Protein AF-A0A6P7GY14-F1 (afdb_monomer_lite)

Structure (mmCIF, N/CA/C/O backbone):
data_AF-A0A6P7GY14-F1
#
_entry.id   AF-A0A6P7GY14-F1
#
loop_
_atom_site.group_PDB
_atom_site.id
_atom_site.type_symbol
_atom_site.label_atom_id
_atom_site.label_alt_id
_atom_site.label_comp_id
_atom_site.label_asym_id
_atom_site.label_entity_id
_atom_site.label_seq_id
_atom_site.pdbx_PDB_ins_code
_atom_site.Cartn_x
_atom_site.Cartn_y
_atom_site.Cartn_z
_atom_site.occupancy
_atom_site.B_iso_or_equiv
_atom_site.auth_seq_id
_atom_site.auth_comp_id
_atom_site.auth_asym_id
_atom_site.auth_atom_id
_atom_site.pdbx_PDB_model_num
ATOM 1 N N . MET A 1 1 ? 28.280 -18.783 -6.673 1.00 33.94 1 MET A N 1
ATOM 2 C CA . MET A 1 1 ? 27.526 -19.397 -7.783 1.00 33.94 1 MET A CA 1
ATOM 3 C C . MET A 1 1 ? 27.003 -18.282 -8.678 1.00 33.94 1 MET A C 1
ATOM 5 O O . MET A 1 1 ? 26.230 -17.478 -8.191 1.00 33.94 1 MET A O 1
ATOM 9 N N . GLU A 1 2 ? 27.367 -18.114 -9.940 1.00 29.73 2 GLU A N 1
ATOM 10 C CA . GLU A 1 2 ? 28.622 -18.275 -10.683 1.00 29.73 2 GLU A CA 1
ATOM 11 C C . GLU A 1 2 ? 28.408 -17.435 -11.960 1.00 29.73 2 GLU A C 1
ATOM 13 O O . GLU A 1 2 ? 27.311 -17.420 -12.516 1.00 29.73 2 GLU A O 1
ATOM 18 N N . ILE A 1 3 ? 29.418 -16.667 -12.369 1.00 31.59 3 ILE A N 1
ATOM 19 C CA . ILE A 1 3 ? 29.354 -15.705 -13.479 1.00 31.59 3 ILE A CA 1
ATOM 20 C C . ILE A 1 3 ? 29.825 -16.420 -14.749 1.00 31.59 3 ILE A C 1
ATOM 22 O O . ILE A 1 3 ? 30.979 -16.844 -14.814 1.00 31.59 3 ILE A O 1
ATOM 26 N N . HIS A 1 4 ? 28.973 -16.529 -15.771 1.00 32.16 4 HIS A N 1
ATOM 27 C CA . HIS A 1 4 ? 29.349 -17.129 -17.055 1.00 32.16 4 HIS A CA 1
ATOM 28 C C . HIS A 1 4 ? 29.765 -16.078 -18.092 1.00 32.16 4 HIS A C 1
ATOM 30 O O . HIS A 1 4 ? 28.944 -15.437 -18.742 1.00 32.16 4 HIS A O 1
ATOM 36 N N . TYR A 1 5 ? 31.081 -15.973 -18.277 1.00 30.81 5 TYR A N 1
ATOM 37 C CA . TYR A 1 5 ? 31.737 -15.420 -19.460 1.00 30.81 5 TYR A CA 1
ATOM 38 C C . TYR A 1 5 ? 31.823 -16.493 -20.557 1.00 30.81 5 TYR A C 1
ATOM 40 O O . TYR A 1 5 ? 32.225 -17.621 -20.270 1.00 30.81 5 TYR A O 1
ATOM 48 N N . TRP A 1 6 ? 31.576 -16.138 -21.821 1.00 28.09 6 TRP A N 1
ATOM 49 C CA . TRP A 1 6 ? 31.986 -16.960 -22.967 1.00 28.09 6 TRP A CA 1
ATOM 50 C C . TRP A 1 6 ? 33.196 -16.336 -23.674 1.00 28.09 6 TRP A C 1
ATOM 52 O O . TRP A 1 6 ? 33.088 -15.355 -24.405 1.00 28.09 6 TRP A O 1
ATOM 62 N N . LYS A 1 7 ? 34.371 -16.935 -23.435 1.00 32.47 7 LYS A N 1
ATOM 63 C CA . LYS A 1 7 ? 35.615 -16.746 -24.197 1.00 32.47 7 LYS A CA 1
ATOM 64 C C . LYS A 1 7 ? 35.591 -17.675 -25.413 1.00 32.47 7 LYS A C 1
ATOM 66 O O . LYS A 1 7 ? 35.542 -18.890 -25.240 1.00 32.47 7 LYS A O 1
ATOM 71 N N . PHE A 1 8 ? 35.710 -17.139 -26.626 1.00 31.39 8 PHE A N 1
ATOM 72 C CA . PHE A 1 8 ? 35.951 -17.961 -27.815 1.00 31.39 8 PHE A CA 1
ATOM 73 C C . PHE A 1 8 ? 37.455 -18.256 -27.942 1.00 31.39 8 PHE A C 1
ATOM 75 O O . PHE A 1 8 ? 38.268 -17.371 -28.212 1.00 31.39 8 PHE A O 1
ATOM 82 N N . GLY A 1 9 ? 37.829 -19.506 -27.665 1.00 32.50 9 GLY A N 1
ATOM 83 C CA . GLY A 1 9 ? 39.192 -20.020 -27.761 1.00 32.50 9 GLY A CA 1
ATOM 84 C C . GLY A 1 9 ? 39.554 -20.459 -29.181 1.00 32.50 9 GLY A C 1
ATOM 85 O O . GLY A 1 9 ? 38.790 -21.145 -29.855 1.00 32.50 9 GLY A O 1
ATOM 86 N N . ARG A 1 10 ? 40.764 -20.085 -29.609 1.00 35.97 10 ARG A N 1
ATOM 87 C CA . ARG A 1 10 ? 41.469 -20.625 -30.780 1.00 35.97 10 ARG A CA 1
ATOM 88 C C . ARG A 1 10 ? 41.679 -22.135 -30.622 1.00 35.97 10 ARG A C 1
ATOM 90 O O . ARG A 1 10 ? 42.180 -22.555 -29.586 1.00 35.97 10 ARG A O 1
ATOM 97 N N . ASN A 1 11 ? 41.423 -22.920 -31.668 1.00 33.84 11 ASN A N 1
ATOM 98 C CA . ASN A 1 11 ? 42.062 -24.226 -31.839 1.00 33.84 11 ASN A CA 1
ATOM 99 C C . ASN A 1 11 ? 42.375 -24.507 -33.313 1.00 33.84 11 ASN A C 1
ATOM 101 O O . ASN A 1 11 ? 41.494 -24.674 -34.153 1.00 33.84 11 ASN A O 1
ATOM 105 N N . LEU A 1 12 ? 43.678 -24.533 -33.580 1.00 37.22 12 LEU A N 1
ATOM 106 C CA . LEU A 1 12 ? 44.336 -24.970 -34.801 1.00 37.22 12 LEU A CA 1
ATOM 107 C C . LEU A 1 12 ? 44.177 -26.492 -34.945 1.00 37.22 12 LEU A C 1
ATOM 109 O O . LEU A 1 12 ? 44.416 -27.227 -33.990 1.00 37.22 12 LEU A O 1
ATOM 113 N N . LYS A 1 13 ? 43.850 -26.975 -36.146 1.00 33.69 13 LYS A N 1
ATOM 114 C CA . LYS A 1 13 ? 44.061 -28.375 -36.538 1.00 33.69 13 LYS A CA 1
ATOM 115 C C . LYS A 1 13 ? 44.864 -28.413 -37.834 1.00 33.69 13 LYS A C 1
ATOM 117 O O . LYS A 1 13 ? 44.313 -28.241 -38.915 1.00 33.69 13 LYS A O 1
ATOM 122 N N . TYR A 1 14 ? 46.163 -28.657 -37.700 1.00 33.16 14 TYR A N 1
ATOM 123 C CA . TYR A 1 14 ? 46.984 -29.240 -38.756 1.00 33.16 14 TYR A CA 1
ATOM 124 C C . TYR A 1 14 ? 46.890 -30.766 -38.623 1.00 33.16 14 TYR A C 1
ATOM 126 O O . TYR A 1 14 ? 46.989 -31.285 -37.511 1.00 33.16 14 TYR A O 1
ATOM 134 N N . LYS A 1 15 ? 46.688 -31.484 -39.732 1.00 36.06 15 LYS A N 1
ATOM 135 C CA . LYS A 1 15 ? 46.931 -32.930 -39.809 1.00 36.06 15 LYS A CA 1
ATOM 136 C C . LYS A 1 15 ? 47.599 -33.264 -41.145 1.00 36.06 15 LYS A C 1
ATOM 138 O O . LYS A 1 15 ? 47.338 -32.615 -42.152 1.00 36.06 15 LYS A O 1
ATOM 143 N N . GLU A 1 16 ? 48.520 -34.210 -41.046 1.00 33.31 16 GLU A N 1
ATOM 144 C CA . GLU A 1 16 ? 49.751 -34.400 -41.809 1.00 33.31 16 GLU A CA 1
ATOM 145 C C . GLU A 1 16 ? 49.620 -34.985 -43.222 1.00 33.31 16 GLU A C 1
ATOM 147 O O . GLU A 1 16 ? 48.605 -35.550 -43.622 1.00 33.31 16 GLU A O 1
ATOM 152 N N . ILE A 1 17 ? 50.742 -34.843 -43.931 1.00 36.44 17 ILE A N 1
ATOM 153 C CA . ILE A 1 17 ? 51.113 -35.356 -45.249 1.00 36.44 17 ILE A CA 1
ATOM 154 C C . ILE A 1 17 ? 51.689 -36.778 -45.123 1.00 36.44 17 ILE A C 1
ATOM 156 O O . ILE A 1 17 ? 52.525 -37.019 -44.257 1.00 36.44 17 ILE A O 1
ATOM 160 N N . SER A 1 18 ? 51.313 -37.680 -46.036 1.00 31.16 18 SER A N 1
ATOM 161 C CA . SER A 1 18 ? 52.135 -38.745 -46.672 1.00 31.16 18 SER A CA 1
ATOM 162 C C . SER A 1 18 ? 51.195 -39.686 -47.443 1.00 31.16 18 SER A C 1
ATOM 164 O O . SER A 1 18 ? 50.060 -39.870 -47.020 1.00 31.16 18 SER A O 1
ATOM 166 N N . SER A 1 19 ? 51.520 -40.352 -48.547 1.00 37.38 19 SER A N 1
ATOM 167 C CA . SER A 1 19 ? 52.422 -40.218 -49.704 1.00 37.38 19 SER A CA 1
ATOM 168 C C . SER A 1 19 ? 51.971 -41.327 -50.689 1.00 37.38 19 SER A C 1
ATOM 170 O O . SER A 1 19 ? 51.203 -42.197 -50.287 1.00 37.38 19 SER A O 1
ATOM 172 N N . ASP A 1 20 ? 52.472 -41.302 -51.934 1.00 32.84 20 ASP A N 1
ATOM 173 C CA . ASP A 1 20 ? 52.405 -42.360 -52.979 1.00 32.84 20 ASP A CA 1
ATOM 174 C C . ASP A 1 20 ? 51.208 -42.237 -53.961 1.00 32.84 20 ASP A C 1
ATOM 176 O O . ASP A 1 20 ? 50.060 -42.213 -53.544 1.00 32.84 20 ASP A O 1
ATOM 180 N N . THR A 1 21 ? 51.326 -42.152 -55.300 1.00 35.47 21 THR A N 1
ATOM 181 C CA . THR A 1 21 ? 52.388 -42.521 -56.262 1.00 35.47 21 THR A CA 1
ATOM 182 C C . THR A 1 21 ? 52.201 -41.854 -57.659 1.00 35.47 21 THR A C 1
ATOM 184 O O . THR A 1 21 ? 51.094 -41.813 -58.182 1.00 35.47 21 THR A O 1
ATOM 187 N N . VAL A 1 22 ? 53.334 -41.432 -58.265 1.00 36.81 22 VAL A N 1
ATOM 188 C CA . VAL A 1 22 ? 53.769 -41.475 -59.702 1.00 36.81 22 VAL A CA 1
ATOM 189 C C . VAL A 1 22 ? 53.094 -40.550 -60.769 1.00 36.81 22 VAL A C 1
ATOM 191 O O . VAL A 1 22 ? 51.887 -40.331 -60.746 1.00 36.81 22 VAL A O 1
ATOM 194 N N . PRO A 1 23 ? 53.867 -39.941 -61.713 1.00 45.88 23 PRO A N 1
ATOM 195 C CA . PRO A 1 23 ? 53.563 -38.636 -62.305 1.00 45.88 23 PRO A CA 1
ATOM 196 C C . PRO A 1 23 ? 52.893 -38.706 -63.685 1.00 45.88 23 PRO A C 1
ATOM 198 O O . PRO A 1 23 ? 53.299 -39.470 -64.560 1.00 45.88 23 PRO A O 1
ATOM 201 N N . TYR A 1 24 ? 51.944 -37.800 -63.935 1.00 35.47 24 TYR A N 1
ATOM 202 C CA . TYR A 1 24 ? 51.443 -37.527 -65.281 1.00 35.47 24 TYR A CA 1
ATOM 203 C C . TYR A 1 24 ? 51.340 -36.020 -65.536 1.00 35.47 24 TYR A C 1
ATOM 205 O O . TYR A 1 24 ? 50.530 -35.297 -64.958 1.00 35.47 24 TYR A O 1
ATOM 213 N N . ASN A 1 25 ? 52.207 -35.562 -66.436 1.00 44.75 25 ASN A N 1
ATOM 214 C CA . ASN A 1 25 ? 52.245 -34.224 -67.007 1.00 44.75 25 ASN A CA 1
ATOM 215 C C . ASN A 1 25 ? 50.921 -33.882 -67.710 1.00 44.75 25 ASN A C 1
ATOM 217 O O . ASN A 1 25 ? 50.679 -34.347 -68.821 1.00 44.75 25 ASN A O 1
ATOM 221 N N . LYS A 1 26 ? 50.131 -32.965 -67.139 1.00 40.00 26 LYS A N 1
ATOM 222 C CA . LYS A 1 26 ? 49.235 -32.084 -67.905 1.00 40.00 26 LYS A CA 1
ATOM 223 C C . LYS A 1 26 ? 49.203 -30.688 -67.281 1.00 40.00 26 LYS A C 1
ATOM 225 O O . LYS A 1 26 ? 48.691 -30.472 -66.191 1.00 40.00 26 LYS A O 1
ATOM 230 N N . ARG A 1 27 ? 49.782 -29.749 -68.035 1.00 36.69 27 ARG A N 1
ATOM 231 C CA . ARG A 1 27 ? 49.678 -28.285 -67.939 1.00 36.69 27 ARG A CA 1
ATOM 232 C C . ARG A 1 27 ? 48.427 -27.790 -67.194 1.00 36.69 27 ARG A C 1
ATOM 234 O O . ARG A 1 27 ? 47.329 -27.853 -67.741 1.00 36.69 27 ARG A O 1
ATOM 241 N N . LEU A 1 28 ? 48.625 -27.128 -66.055 1.00 38.59 28 LEU A N 1
ATOM 242 C CA . LEU A 1 28 ? 47.713 -26.086 -65.581 1.00 38.59 28 LEU A CA 1
ATOM 243 C C . LEU A 1 28 ? 48.261 -24.730 -66.035 1.00 38.59 28 LEU A C 1
ATOM 245 O O . LEU A 1 28 ? 49.316 -24.277 -65.592 1.00 38.59 28 LEU A O 1
ATOM 249 N N . LYS A 1 29 ? 47.548 -24.101 -66.973 1.00 38.69 29 LYS A N 1
ATOM 250 C CA . LYS A 1 29 ? 47.794 -22.733 -67.438 1.00 38.69 29 LYS A CA 1
ATOM 251 C C . LYS A 1 29 ? 47.628 -21.764 -66.257 1.00 38.69 29 LYS A C 1
ATOM 253 O O . LYS A 1 29 ? 46.513 -21.396 -65.910 1.00 38.69 29 LYS A O 1
ATOM 258 N N . ARG A 1 30 ? 48.736 -21.326 -65.653 1.00 44.16 30 ARG A N 1
ATOM 259 C CA . ARG A 1 30 ? 48.782 -20.150 -64.766 1.00 44.16 30 ARG A CA 1
ATOM 260 C C . ARG A 1 30 ? 48.963 -18.918 -65.652 1.00 44.16 30 ARG A C 1
ATOM 262 O O . ARG A 1 30 ? 50.078 -18.592 -66.037 1.00 44.16 30 ARG A O 1
ATOM 269 N N . GLY A 1 31 ? 47.849 -18.301 -66.042 1.00 45.34 31 GLY A N 1
ATOM 270 C CA . GLY A 1 31 ? 47.810 -17.248 -67.061 1.00 45.34 31 GLY A CA 1
ATOM 271 C C . GLY A 1 31 ? 47.968 -15.805 -66.577 1.00 45.34 31 GLY A C 1
ATOM 272 O O . GLY A 1 31 ? 48.024 -14.934 -67.429 1.00 45.34 31 GLY A O 1
ATOM 273 N N . LEU A 1 32 ? 48.048 -15.511 -65.273 1.00 51.62 32 LEU A N 1
ATOM 274 C CA . LEU A 1 32 ? 48.035 -14.105 -64.820 1.00 51.62 32 LEU A CA 1
ATOM 275 C C . LEU A 1 32 ? 48.981 -13.753 -63.661 1.00 51.62 32 LEU A C 1
ATOM 277 O O . LEU A 1 32 ? 48.899 -12.655 -63.129 1.00 51.62 32 LEU A O 1
ATOM 281 N N . VAL A 1 33 ? 49.879 -14.657 -63.251 1.00 49.28 33 VAL A N 1
ATOM 282 C CA . VAL A 1 33 ? 50.695 -14.443 -62.030 1.00 49.28 33 VAL A CA 1
ATOM 283 C C . VAL A 1 33 ? 52.202 -14.343 -62.305 1.00 49.28 33 VAL A C 1
ATOM 285 O O . VAL A 1 33 ? 52.944 -13.869 -61.455 1.00 49.28 33 VAL A O 1
ATOM 288 N N . ASN A 1 34 ? 52.670 -14.671 -63.515 1.00 40.47 34 ASN A N 1
ATOM 289 C CA . ASN A 1 34 ? 54.096 -14.555 -63.863 1.00 40.47 34 ASN A CA 1
ATOM 290 C C . ASN A 1 34 ? 54.463 -13.292 -64.665 1.00 40.47 34 ASN A C 1
ATOM 292 O O . ASN A 1 34 ? 55.643 -13.077 -64.903 1.00 40.47 34 ASN A O 1
ATOM 296 N N . GLY A 1 35 ? 53.502 -12.439 -65.048 1.00 46.31 35 GLY A N 1
ATOM 297 C CA . GLY A 1 35 ? 53.787 -11.201 -65.795 1.00 46.31 35 GLY A CA 1
ATOM 298 C C . GLY A 1 35 ? 54.341 -10.058 -64.935 1.00 46.31 35 GLY A C 1
ATOM 299 O O . GLY A 1 35 ? 55.107 -9.234 -65.420 1.00 46.31 35 GLY A O 1
ATOM 300 N N . ILE A 1 36 ? 54.018 -10.034 -63.640 1.00 48.06 36 ILE A N 1
ATOM 301 C CA . ILE A 1 36 ? 54.425 -8.942 -62.739 1.00 48.06 36 ILE A CA 1
ATOM 302 C C . ILE A 1 36 ? 55.899 -9.088 -62.316 1.00 48.06 36 ILE A C 1
ATOM 304 O O . ILE A 1 36 ? 56.596 -8.095 -62.131 1.00 48.06 36 ILE A O 1
ATOM 308 N N . GLY A 1 37 ? 56.420 -10.319 -62.250 1.00 37.22 37 GLY A N 1
ATOM 309 C CA . GLY A 1 37 ? 57.824 -10.578 -61.902 1.00 37.22 37 GLY A CA 1
ATOM 310 C C . GLY A 1 37 ? 58.825 -10.283 -63.028 1.00 37.22 37 GLY A C 1
ATOM 311 O O . GLY A 1 37 ? 60.002 -10.058 -62.757 1.00 37.22 37 GLY A O 1
ATOM 312 N N . THR A 1 38 ? 58.382 -10.269 -64.290 1.00 45.09 38 THR A N 1
ATOM 313 C CA . THR A 1 38 ? 59.260 -10.053 -65.456 1.00 45.09 38 THR A CA 1
ATOM 314 C C . THR A 1 38 ? 59.439 -8.571 -65.783 1.00 45.09 38 THR A C 1
ATOM 316 O O . THR A 1 38 ? 60.535 -8.171 -66.170 1.00 45.09 38 THR A O 1
ATOM 319 N N . ILE A 1 39 ? 58.413 -7.744 -65.543 1.00 51.56 39 ILE A N 1
ATOM 320 C CA . ILE A 1 39 ? 58.480 -6.282 -65.730 1.00 51.56 39 ILE A CA 1
ATOM 321 C C . ILE A 1 39 ? 59.591 -5.684 -64.859 1.00 51.56 39 ILE A C 1
ATOM 323 O O . ILE A 1 39 ? 60.383 -4.875 -65.332 1.00 51.56 39 ILE A O 1
ATOM 327 N N . TRP A 1 40 ? 59.723 -6.158 -63.618 1.00 44.09 40 TRP A N 1
ATOM 328 C CA . TRP A 1 40 ? 60.747 -5.662 -62.699 1.00 44.09 40 TRP A CA 1
ATOM 329 C C . TRP A 1 40 ? 62.181 -6.025 -63.127 1.00 44.09 40 TRP A C 1
ATOM 331 O O . TRP A 1 40 ? 63.112 -5.269 -62.869 1.00 44.09 40 TRP A O 1
ATOM 341 N N . LYS A 1 41 ? 62.375 -7.157 -63.821 1.00 42.09 41 LYS A N 1
ATOM 342 C CA . LYS A 1 41 ? 63.704 -7.661 -64.219 1.00 42.09 41 LYS A CA 1
ATOM 343 C C . LYS A 1 41 ? 64.208 -7.081 -65.548 1.00 42.09 41 LYS A C 1
ATOM 345 O O . LYS A 1 41 ? 65.408 -7.104 -65.800 1.00 42.09 41 LYS A O 1
ATOM 350 N N . SER A 1 42 ? 63.309 -6.539 -66.373 1.00 47.25 42 SER A N 1
ATOM 351 C CA . SER A 1 42 ? 63.654 -5.868 -67.636 1.00 47.25 42 SER A CA 1
ATOM 352 C C . SER A 1 42 ? 64.154 -4.432 -67.438 1.00 47.25 42 SER A C 1
ATOM 354 O O . SER A 1 42 ? 64.804 -3.885 -68.323 1.00 47.25 42 SER A O 1
ATOM 356 N N . ILE A 1 43 ? 63.886 -3.826 -66.276 1.00 44.94 43 ILE A N 1
ATOM 357 C CA . ILE A 1 43 ? 64.309 -2.456 -65.942 1.00 44.94 43 ILE A CA 1
ATOM 358 C C . ILE A 1 43 ? 65.816 -2.389 -65.595 1.00 44.94 43 ILE A C 1
ATOM 360 O O . ILE A 1 43 ? 66.401 -1.312 -65.612 1.00 44.94 43 ILE A O 1
ATOM 364 N N . THR A 1 44 ? 66.492 -3.524 -65.359 1.00 45.81 44 THR A N 1
ATOM 365 C CA . THR A 1 44 ? 67.902 -3.570 -64.913 1.00 45.81 44 THR A CA 1
ATOM 366 C C . THR A 1 44 ? 68.935 -4.022 -65.963 1.00 45.81 44 THR A C 1
ATOM 368 O O . THR A 1 44 ? 70.020 -4.450 -65.585 1.00 45.81 44 THR A O 1
ATOM 371 N N . GLY A 1 45 ? 68.663 -3.859 -67.264 1.00 36.53 45 GLY A N 1
ATOM 372 C CA . GLY A 1 45 ? 69.732 -3.604 -68.251 1.00 36.53 45 GLY A CA 1
ATOM 373 C C . GLY A 1 45 ? 70.052 -4.705 -69.272 1.00 36.53 45 GLY A C 1
ATOM 374 O O . GLY A 1 45 ? 70.708 -5.690 -68.946 1.00 36.53 45 GLY A O 1
ATOM 375 N N . ASN A 1 46 ? 69.591 -4.518 -70.518 1.00 42.00 46 ASN A N 1
ATOM 376 C CA . ASN A 1 46 ? 70.364 -4.169 -71.734 1.00 42.00 46 ASN A CA 1
ATOM 377 C C . ASN A 1 46 ? 69.396 -4.285 -72.940 1.00 42.00 46 ASN A C 1
ATOM 379 O O . ASN A 1 46 ? 68.998 -5.396 -73.278 1.00 42.00 46 ASN A O 1
ATOM 383 N N . LEU A 1 47 ? 68.964 -3.167 -73.540 1.00 42.66 47 LEU A N 1
ATOM 384 C CA . LEU A 1 47 ? 68.010 -3.129 -74.671 1.00 42.66 47 LEU A CA 1
ATOM 385 C C . LEU A 1 47 ? 68.779 -2.888 -75.984 1.00 42.66 47 LEU A C 1
ATOM 387 O O . LEU A 1 47 ? 69.593 -1.967 -76.038 1.00 42.66 47 LEU A O 1
ATOM 391 N N . ASP A 1 48 ? 68.521 -3.692 -77.020 1.00 41.78 48 ASP A N 1
ATOM 392 C CA . ASP A 1 48 ? 69.144 -3.597 -78.355 1.00 41.78 48 ASP A CA 1
ATOM 393 C C . ASP A 1 48 ? 68.072 -3.310 -79.434 1.00 41.78 48 ASP A C 1
ATOM 395 O O . ASP A 1 48 ? 66.870 -3.451 -79.204 1.00 41.78 48 ASP A O 1
ATOM 399 N N . ALA A 1 49 ? 68.491 -2.860 -80.618 1.00 46.69 49 ALA A N 1
ATOM 400 C CA . ALA A 1 49 ? 67.698 -2.126 -81.614 1.00 46.69 49 ALA A CA 1
ATOM 401 C C . ALA A 1 49 ? 66.406 -2.798 -82.151 1.00 46.69 49 ALA A C 1
ATOM 403 O O . ALA A 1 49 ? 65.602 -2.126 -82.799 1.00 46.69 49 ALA A O 1
ATOM 404 N N . SER A 1 50 ? 66.144 -4.078 -81.863 1.00 44.81 50 SER A N 1
ATOM 405 C CA . SER A 1 50 ? 64.873 -4.752 -82.189 1.00 44.81 50 SER A CA 1
ATOM 406 C C . SER A 1 50 ? 63.687 -4.311 -81.320 1.00 44.81 50 SER A C 1
ATOM 408 O O . SER A 1 50 ? 62.533 -4.536 -81.686 1.00 44.81 50 SER A O 1
ATOM 410 N N . ASP A 1 51 ? 63.946 -3.657 -80.188 1.00 41.12 51 ASP A N 1
ATOM 411 C CA . ASP A 1 51 ? 62.901 -3.210 -79.268 1.00 41.12 51 ASP A CA 1
ATOM 412 C C . ASP A 1 51 ? 62.148 -1.969 -79.776 1.00 41.12 51 ASP A C 1
ATOM 414 O O . ASP A 1 51 ? 60.967 -1.792 -79.481 1.00 41.12 51 ASP A O 1
ATOM 418 N N . GLY A 1 52 ? 62.776 -1.134 -80.613 1.00 40.31 52 GLY A N 1
ATOM 419 C CA . GLY A 1 52 ? 62.172 0.104 -81.124 1.00 40.31 52 GLY A CA 1
ATOM 420 C C . GLY A 1 52 ? 60.936 -0.119 -82.004 1.00 40.31 52 GLY A C 1
ATOM 421 O O . GLY A 1 52 ? 59.962 0.629 -81.916 1.00 40.31 52 GLY A O 1
ATOM 422 N N . GLU A 1 53 ? 60.921 -1.178 -82.816 1.00 40.12 53 GLU A N 1
ATOM 423 C CA . GLU A 1 53 ? 59.796 -1.489 -83.710 1.00 40.12 53 GLU A CA 1
ATOM 424 C C . GLU A 1 53 ? 58.635 -2.178 -82.964 1.00 40.12 53 GLU A C 1
ATOM 426 O O . GLU A 1 53 ? 57.457 -1.947 -83.262 1.00 40.12 53 GLU A O 1
ATOM 431 N N . TYR A 1 54 ? 58.961 -2.961 -81.930 1.00 44.19 54 TYR A N 1
ATOM 432 C CA . TYR A 1 54 ? 58.000 -3.528 -80.983 1.00 44.19 54 TYR A CA 1
ATOM 433 C C . TYR A 1 54 ? 57.370 -2.437 -80.108 1.00 44.19 54 TYR A C 1
ATOM 435 O O . TYR A 1 54 ? 56.150 -2.415 -79.945 1.00 44.19 54 TYR A O 1
ATOM 443 N N . PHE A 1 55 ? 58.162 -1.473 -79.628 1.00 41.84 55 PHE A N 1
ATOM 444 C CA . PHE A 1 55 ? 57.664 -0.320 -78.885 1.00 41.84 55 PHE A CA 1
ATOM 445 C C . PHE A 1 55 ? 56.809 0.597 -79.745 1.00 41.84 55 PHE A C 1
ATOM 447 O O . PHE A 1 55 ? 55.800 1.061 -79.249 1.00 41.84 55 PHE A O 1
ATOM 454 N N . ASN A 1 56 ? 57.104 0.802 -81.030 1.00 41.47 56 ASN A N 1
ATOM 455 C CA . ASN A 1 56 ? 56.255 1.643 -81.880 1.00 41.47 56 ASN A CA 1
ATOM 456 C C . ASN A 1 56 ? 54.878 0.995 -82.155 1.00 41.47 56 ASN A C 1
ATOM 458 O O . ASN A 1 56 ? 53.843 1.661 -82.158 1.00 41.47 56 ASN A O 1
ATOM 462 N N . LYS A 1 57 ? 54.832 -0.337 -82.307 1.00 48.66 57 LYS A N 1
ATOM 463 C CA . LYS A 1 57 ? 53.568 -1.096 -82.392 1.00 48.66 57 LYS A CA 1
ATOM 464 C C . LYS A 1 57 ? 52.830 -1.159 -81.051 1.00 48.66 57 LYS A C 1
ATOM 466 O O . LYS A 1 57 ? 51.607 -1.048 -81.040 1.00 48.66 57 LYS A O 1
ATOM 471 N N . CYS A 1 58 ? 53.549 -1.286 -79.936 1.00 45.53 58 CYS A N 1
ATOM 472 C CA . CYS A 1 58 ? 52.973 -1.190 -78.596 1.00 45.53 58 CYS A CA 1
ATOM 473 C C . CYS A 1 58 ? 52.476 0.224 -78.292 1.00 45.53 58 CYS A C 1
ATOM 475 O O . CYS A 1 58 ? 51.382 0.332 -77.784 1.00 45.53 58 CYS A O 1
ATOM 477 N N . ILE A 1 59 ? 53.183 1.293 -78.659 1.00 44.47 59 ILE A N 1
ATOM 478 C CA . ILE A 1 59 ? 52.785 2.697 -78.462 1.00 44.47 59 ILE A CA 1
ATOM 479 C C . ILE A 1 59 ? 51.532 3.019 -79.275 1.00 44.47 59 ILE A C 1
ATOM 481 O O . ILE A 1 59 ? 50.603 3.612 -78.746 1.00 44.47 59 ILE A O 1
ATOM 485 N N . ASN A 1 60 ? 51.435 2.561 -80.525 1.00 49.62 60 ASN A N 1
ATOM 486 C CA . ASN A 1 60 ? 50.224 2.762 -81.328 1.00 49.62 60 ASN A CA 1
ATOM 487 C C . ASN A 1 60 ? 49.012 1.968 -80.809 1.00 49.62 60 ASN A C 1
ATOM 489 O O . ASN A 1 60 ? 47.881 2.416 -80.969 1.00 49.62 60 ASN A O 1
ATOM 493 N N . LYS A 1 61 ? 49.242 0.821 -80.160 1.00 52.56 61 LYS A N 1
ATOM 494 C CA . LYS A 1 61 ? 48.200 0.032 -79.484 1.00 52.56 61 LYS A CA 1
ATOM 495 C C . LYS A 1 61 ? 47.868 0.579 -78.086 1.00 52.56 61 LYS A C 1
ATOM 497 O O . LYS A 1 61 ? 46.715 0.579 -77.682 1.00 52.56 61 LYS A O 1
ATOM 502 N N . ILE A 1 62 ? 48.857 1.128 -77.385 1.00 46.81 62 ILE A N 1
ATOM 503 C CA . ILE A 1 62 ? 48.722 1.822 -76.103 1.00 46.81 62 ILE A CA 1
ATOM 504 C C . ILE A 1 62 ? 47.954 3.122 -76.306 1.00 46.81 62 ILE A C 1
ATOM 506 O O . ILE A 1 62 ? 47.029 3.346 -75.561 1.00 46.81 62 ILE A O 1
ATOM 510 N N . ASN A 1 63 ? 48.193 3.914 -77.349 1.00 48.78 63 ASN A N 1
ATOM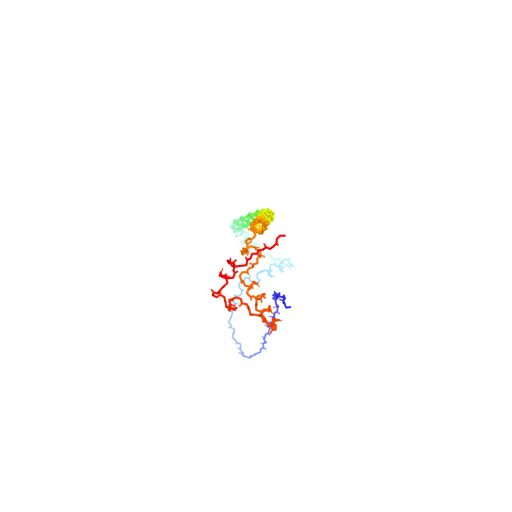 511 C CA . ASN A 1 63 ? 47.432 5.148 -77.589 1.00 48.78 63 ASN A CA 1
ATOM 512 C C . ASN A 1 63 ? 45.917 4.896 -77.794 1.00 48.78 63 ASN A C 1
ATOM 514 O O . ASN A 1 63 ? 45.094 5.739 -77.434 1.00 48.78 63 ASN A O 1
ATOM 518 N N . SER A 1 64 ? 45.518 3.736 -78.338 1.00 57.75 64 SER A N 1
ATOM 519 C CA . SER A 1 64 ? 44.103 3.331 -78.417 1.00 57.75 64 SER A CA 1
ATOM 520 C C . SER A 1 64 ? 43.578 2.688 -77.128 1.00 57.75 64 SER A C 1
ATOM 522 O O . SER A 1 64 ? 42.412 2.877 -76.786 1.00 57.75 64 SER A O 1
ATOM 524 N N . ASP A 1 65 ? 44.424 1.955 -76.402 1.00 57.47 65 ASP A N 1
ATOM 525 C CA . ASP A 1 65 ? 44.064 1.259 -75.161 1.00 57.47 65 ASP A CA 1
ATOM 526 C C . ASP A 1 65 ? 44.126 2.192 -73.929 1.00 57.47 65 ASP A C 1
ATOM 528 O O . ASP A 1 65 ? 43.427 1.970 -72.948 1.00 57.47 65 ASP A O 1
ATOM 532 N N . GLU A 1 66 ? 44.901 3.275 -73.976 1.00 51.50 66 GLU A N 1
ATOM 533 C CA . GLU A 1 66 ? 45.127 4.265 -72.916 1.00 51.50 66 GLU A CA 1
ATOM 534 C C . GLU A 1 66 ? 43.877 5.099 -72.679 1.00 51.50 66 GLU A C 1
ATOM 536 O O . GLU A 1 66 ? 43.475 5.259 -71.536 1.00 51.50 66 GLU A O 1
ATOM 541 N N . THR A 1 67 ? 43.168 5.512 -73.732 1.00 60.12 67 THR A N 1
ATOM 542 C CA . THR A 1 67 ? 41.859 6.167 -73.576 1.00 60.12 67 THR A CA 1
ATOM 543 C C . THR A 1 67 ? 40.815 5.228 -72.965 1.00 60.12 67 THR A C 1
ATOM 545 O O . THR A 1 67 ? 39.975 5.659 -72.175 1.00 60.12 67 THR A O 1
ATOM 548 N N . GLN A 1 68 ? 40.863 3.927 -73.269 1.00 60.91 68 GLN A N 1
ATOM 549 C CA . GLN A 1 68 ? 39.972 2.940 -72.650 1.00 60.91 68 GLN A CA 1
ATOM 550 C C . GLN A 1 68 ? 40.347 2.663 -71.191 1.00 60.91 68 GLN A C 1
ATOM 552 O O . GLN A 1 68 ? 39.469 2.650 -70.332 1.00 60.91 68 GLN A O 1
ATOM 557 N N . ILE A 1 69 ? 41.633 2.491 -70.890 1.00 57.00 69 ILE A N 1
ATOM 558 C CA . ILE A 1 69 ? 42.151 2.275 -69.535 1.00 57.00 69 ILE A CA 1
ATOM 559 C C . ILE A 1 69 ? 41.927 3.516 -68.670 1.00 57.00 69 ILE A C 1
ATOM 561 O O . ILE A 1 69 ? 41.482 3.387 -67.536 1.00 57.00 69 ILE A O 1
ATOM 565 N N . GLU A 1 70 ? 42.151 4.716 -69.197 1.00 53.06 70 GLU A N 1
ATOM 566 C CA . GLU A 1 70 ? 41.870 5.983 -68.524 1.00 53.06 70 GLU A CA 1
ATOM 567 C C . GLU A 1 70 ? 40.379 6.104 -68.195 1.00 53.06 70 GLU A C 1
ATOM 569 O O . GLU A 1 70 ? 40.023 6.445 -67.069 1.00 53.06 70 GLU A O 1
ATOM 574 N N . ASN A 1 71 ? 39.493 5.753 -69.131 1.00 67.06 71 ASN A N 1
ATOM 575 C CA . ASN A 1 71 ? 38.052 5.727 -68.880 1.00 67.06 71 ASN A CA 1
ATOM 576 C C . ASN A 1 71 ? 37.659 4.663 -67.842 1.00 67.06 71 ASN A C 1
ATOM 578 O O . ASN A 1 71 ? 36.837 4.936 -66.967 1.00 67.06 71 ASN A O 1
ATOM 582 N N . LEU A 1 72 ? 38.261 3.471 -67.879 1.00 60.03 72 LEU A N 1
ATOM 583 C CA . LEU A 1 72 ? 38.037 2.422 -66.879 1.00 60.03 72 LEU A CA 1
ATOM 584 C C . LEU A 1 72 ? 38.530 2.842 -65.487 1.00 60.03 72 LEU A C 1
ATOM 586 O O . LEU A 1 72 ? 37.816 2.641 -64.506 1.00 60.03 72 LEU A O 1
ATOM 590 N N . LEU A 1 73 ? 39.697 3.482 -65.394 1.00 51.62 73 LEU A N 1
ATOM 591 C CA . LEU A 1 73 ? 40.246 4.021 -64.149 1.00 51.62 73 LEU A CA 1
ATOM 592 C C . LEU A 1 73 ? 39.396 5.175 -63.616 1.00 51.62 73 LEU A C 1
ATOM 594 O O . LEU A 1 73 ? 39.076 5.190 -62.431 1.00 51.62 73 LEU A O 1
ATOM 598 N N . LYS A 1 74 ? 38.960 6.101 -64.476 1.00 56.88 74 LYS A N 1
ATOM 599 C CA . LYS A 1 74 ? 38.018 7.174 -64.115 1.00 56.88 74 LYS A CA 1
ATOM 600 C C . LYS A 1 74 ? 36.711 6.604 -63.567 1.00 56.88 74 LYS A C 1
ATOM 602 O O . LYS A 1 74 ? 36.240 7.055 -62.524 1.00 56.88 74 LYS A O 1
ATOM 607 N N . ASN A 1 75 ? 36.163 5.576 -64.213 1.00 64.19 75 ASN A N 1
ATOM 608 C CA . ASN A 1 75 ? 34.959 4.892 -63.748 1.00 64.19 75 ASN A CA 1
ATOM 609 C C . ASN A 1 75 ? 35.191 4.186 -62.405 1.00 64.19 75 ASN A C 1
ATOM 611 O O . ASN A 1 75 ? 34.368 4.302 -61.502 1.00 64.19 75 ASN A O 1
ATOM 615 N N . GLN A 1 76 ? 36.323 3.503 -62.229 1.00 51.41 76 GLN A N 1
ATOM 616 C CA . GLN A 1 76 ? 36.647 2.808 -60.983 1.00 51.41 76 GLN A CA 1
ATOM 617 C C . GLN A 1 76 ? 36.903 3.774 -59.819 1.00 51.41 76 GLN A C 1
ATOM 619 O O . GLN A 1 76 ? 36.438 3.523 -58.704 1.00 51.41 76 GLN A O 1
ATOM 624 N N . ILE A 1 77 ? 37.585 4.895 -60.069 1.00 57.00 77 ILE A N 1
ATOM 625 C CA . ILE A 1 77 ? 37.753 5.986 -59.102 1.00 57.00 77 ILE A CA 1
ATOM 626 C C . ILE A 1 77 ? 36.380 6.548 -58.737 1.00 57.00 77 ILE A C 1
ATOM 628 O O . ILE A 1 77 ? 36.065 6.628 -57.557 1.00 57.00 77 ILE A O 1
ATOM 632 N N . SER A 1 78 ? 35.528 6.841 -59.723 1.00 59.25 78 SER A N 1
ATOM 633 C CA . SER A 1 78 ? 34.169 7.350 -59.497 1.00 59.25 78 SER A CA 1
ATOM 634 C C . SER A 1 78 ? 33.322 6.405 -58.635 1.00 59.25 78 SER A C 1
ATOM 636 O O . SER A 1 78 ? 32.740 6.831 -57.635 1.00 59.25 78 SER A O 1
ATOM 638 N N . VAL A 1 79 ? 33.317 5.105 -58.951 1.00 65.56 79 VAL A N 1
ATOM 639 C CA . VAL A 1 79 ? 32.622 4.074 -58.164 1.00 65.56 79 VAL A CA 1
ATOM 640 C C . VAL A 1 79 ? 33.177 4.009 -56.741 1.00 65.56 79 VAL A C 1
ATOM 642 O O . VAL A 1 79 ? 32.409 4.024 -55.781 1.00 65.56 79 VAL A O 1
ATOM 645 N N . THR A 1 80 ? 34.501 4.002 -56.582 1.00 53.56 80 THR A N 1
ATOM 646 C CA . THR A 1 80 ? 35.154 3.952 -55.264 1.00 53.56 80 THR A CA 1
ATOM 647 C C . THR A 1 80 ? 34.834 5.197 -54.436 1.00 53.56 80 THR A C 1
ATOM 649 O O . THR A 1 80 ? 34.472 5.084 -53.267 1.00 53.56 80 THR A O 1
ATOM 652 N N . THR A 1 81 ? 34.881 6.386 -55.040 1.00 60.75 81 THR A N 1
ATOM 653 C CA . THR A 1 81 ? 34.485 7.647 -54.402 1.00 60.75 81 THR A CA 1
ATOM 654 C C . THR A 1 81 ? 33.017 7.617 -53.986 1.00 60.75 81 THR A C 1
ATOM 656 O O . THR A 1 81 ? 32.686 8.057 -52.885 1.00 60.75 81 THR A O 1
ATOM 659 N N . SER A 1 82 ? 32.134 7.056 -54.817 1.00 62.44 82 SER A N 1
ATOM 660 C CA . SER A 1 82 ? 30.720 6.892 -54.476 1.00 62.44 82 SER A CA 1
ATOM 661 C C . SER A 1 82 ? 30.524 5.950 -53.286 1.00 62.44 82 SER A C 1
ATOM 663 O O . SER A 1 82 ? 29.719 6.244 -52.407 1.00 62.44 82 SER A O 1
ATOM 665 N N . ILE A 1 83 ? 31.271 4.844 -53.220 1.00 68.56 83 ILE A N 1
ATOM 666 C CA . ILE A 1 83 ? 31.229 3.908 -52.088 1.00 68.56 83 ILE A CA 1
ATOM 667 C C . ILE A 1 83 ? 31.718 4.589 -50.806 1.00 68.56 83 ILE A C 1
ATOM 669 O O . ILE A 1 83 ? 31.043 4.497 -49.785 1.00 68.56 83 ILE A O 1
ATOM 673 N N . ILE A 1 84 ? 32.835 5.324 -50.860 1.00 66.50 84 ILE A N 1
ATOM 674 C CA . ILE A 1 84 ? 33.363 6.079 -49.710 1.00 66.50 84 ILE A CA 1
ATOM 675 C C . ILE A 1 84 ? 32.340 7.111 -49.228 1.00 66.50 84 ILE A C 1
ATOM 677 O O . ILE A 1 84 ? 32.108 7.238 -48.028 1.00 66.50 84 ILE A O 1
ATOM 681 N N . LYS A 1 85 ? 31.686 7.826 -50.151 1.00 71.69 85 LYS A N 1
ATOM 682 C CA . LYS A 1 85 ? 30.645 8.799 -49.805 1.00 71.69 85 LYS A CA 1
ATOM 683 C C . LYS A 1 85 ? 29.466 8.126 -49.102 1.00 71.69 85 LYS A C 1
ATOM 685 O O . LYS A 1 85 ? 29.057 8.595 -48.044 1.00 71.69 85 LYS A O 1
ATOM 690 N N . THR A 1 86 ? 28.964 7.019 -49.648 1.00 78.62 86 THR A N 1
ATOM 691 C CA . THR A 1 86 ? 27.883 6.236 -49.030 1.00 78.62 86 THR A CA 1
ATOM 692 C C . THR A 1 86 ? 28.284 5.726 -47.650 1.00 78.62 86 THR A C 1
ATOM 694 O O . THR A 1 86 ? 27.506 5.850 -46.710 1.00 78.62 86 THR A O 1
ATOM 697 N N . PHE A 1 87 ? 29.508 5.216 -47.503 1.00 74.94 87 PHE A N 1
ATOM 698 C CA . PHE A 1 87 ? 30.033 4.748 -46.224 1.00 74.94 87 PHE A CA 1
ATOM 699 C C . PHE A 1 87 ? 30.101 5.874 -45.187 1.00 74.94 87 PHE A C 1
ATOM 701 O O . PHE A 1 87 ? 29.600 5.710 -44.080 1.00 74.94 87 PHE A O 1
ATOM 708 N N . ASN A 1 88 ? 30.632 7.043 -45.554 1.00 72.31 88 ASN A N 1
ATOM 709 C CA . ASN A 1 88 ? 30.666 8.209 -44.669 1.00 72.31 88 ASN A CA 1
ATOM 710 C C . ASN A 1 88 ? 29.258 8.636 -44.241 1.00 72.31 88 ASN A C 1
ATOM 712 O O . ASN A 1 88 ? 29.037 8.921 -43.069 1.00 72.31 88 ASN A O 1
ATOM 716 N N . THR A 1 89 ? 28.289 8.630 -45.161 1.00 88.31 89 THR A N 1
ATOM 717 C CA . THR A 1 89 ? 26.886 8.900 -44.822 1.00 88.31 89 THR A CA 1
ATOM 718 C C . THR A 1 89 ? 26.314 7.847 -43.871 1.00 88.31 89 THR A C 1
ATOM 720 O O . THR A 1 89 ? 25.592 8.203 -42.945 1.00 88.31 89 THR A O 1
ATOM 723 N N . SER A 1 90 ? 26.632 6.563 -44.054 1.00 81.38 90 SER A N 1
ATOM 724 C CA . SER A 1 90 ? 26.218 5.503 -43.126 1.00 81.38 90 SER A CA 1
ATOM 725 C C . SER A 1 90 ? 26.823 5.684 -41.734 1.00 81.38 90 SER A C 1
ATOM 727 O O . SER A 1 90 ? 26.103 5.545 -40.754 1.00 81.38 90 SER A O 1
ATOM 729 N N . ILE A 1 91 ? 28.106 6.043 -41.634 1.00 83.81 91 ILE A N 1
ATOM 730 C CA . ILE A 1 91 ? 28.760 6.329 -40.349 1.00 83.81 91 ILE A CA 1
ATOM 731 C C . ILE A 1 91 ? 28.125 7.540 -39.663 1.00 83.81 91 ILE A C 1
ATOM 733 O O . ILE A 1 91 ? 27.835 7.477 -38.476 1.00 83.81 91 ILE A O 1
ATOM 737 N N . GLN A 1 92 ? 27.844 8.614 -40.405 1.00 88.25 92 GLN A N 1
ATOM 738 C CA . GLN A 1 92 ? 27.161 9.788 -39.852 1.00 88.25 92 GLN A CA 1
ATOM 739 C C . GLN A 1 92 ? 25.764 9.450 -39.330 1.00 88.25 92 GLN A C 1
ATOM 741 O O . GLN A 1 92 ? 25.390 9.901 -38.253 1.00 88.25 92 GLN A O 1
ATOM 746 N N . LYS A 1 93 ? 25.001 8.631 -40.065 1.00 90.50 93 LYS A N 1
ATOM 747 C CA . LYS A 1 93 ? 23.693 8.152 -39.598 1.00 90.50 93 LYS A CA 1
ATOM 748 C C . LYS A 1 93 ? 23.821 7.338 -38.317 1.00 90.50 93 LYS A C 1
ATOM 750 O O . LYS A 1 93 ? 23.114 7.631 -37.370 1.00 90.50 93 LYS A O 1
ATOM 755 N N . LEU A 1 94 ? 24.774 6.406 -38.257 1.00 86.06 94 LEU A N 1
ATOM 756 C CA . LEU A 1 94 ? 25.026 5.620 -37.047 1.00 86.06 94 LEU A CA 1
ATOM 757 C C . LEU A 1 94 ? 25.374 6.496 -35.839 1.00 86.06 94 LEU A C 1
ATOM 759 O O . LEU A 1 94 ? 24.908 6.213 -34.745 1.00 86.06 94 LEU A O 1
ATOM 763 N N . GLN A 1 95 ? 26.152 7.562 -36.032 1.00 86.75 95 GLN A N 1
ATOM 764 C CA . GLN A 1 95 ? 26.480 8.501 -34.955 1.00 86.75 95 GLN A CA 1
ATOM 765 C C . GLN A 1 95 ? 25.247 9.260 -34.453 1.00 86.75 95 GLN A C 1
ATOM 767 O O . GLN A 1 95 ? 25.068 9.400 -33.248 1.00 86.75 95 GLN A O 1
ATOM 772 N N . ILE A 1 96 ? 24.388 9.724 -35.366 1.00 93.38 96 ILE A N 1
ATOM 773 C CA . ILE A 1 96 ? 23.130 10.398 -35.010 1.00 93.38 96 ILE A CA 1
ATOM 774 C C . ILE A 1 96 ? 22.179 9.426 -34.301 1.00 93.38 96 ILE A C 1
ATOM 776 O O . ILE A 1 96 ? 21.550 9.793 -33.309 1.00 93.38 96 ILE A O 1
ATOM 780 N N . ASP A 1 97 ? 22.089 8.187 -34.786 1.00 91.69 97 ASP A N 1
ATOM 781 C CA . ASP A 1 97 ? 21.261 7.140 -34.187 1.00 91.69 97 ASP A CA 1
ATOM 782 C C . ASP A 1 97 ? 21.763 6.794 -32.775 1.00 91.69 97 ASP A C 1
ATOM 784 O O . ASP A 1 97 ? 20.961 6.673 -31.853 1.00 91.69 97 ASP A O 1
ATOM 788 N N . GLU A 1 98 ? 23.082 6.698 -32.575 1.00 88.75 98 GLU A N 1
ATOM 789 C CA . GLU A 1 98 ? 23.704 6.477 -31.264 1.00 88.75 98 GLU A CA 1
ATOM 790 C C . GLU A 1 98 ? 23.445 7.646 -30.303 1.00 88.75 98 GLU A C 1
ATOM 792 O O . GLU A 1 98 ? 23.102 7.430 -29.141 1.00 88.75 98 GLU A O 1
ATOM 797 N N . GLU A 1 99 ? 23.573 8.888 -30.771 1.00 94.44 99 GLU A N 1
ATOM 798 C CA . GLU A 1 99 ? 23.270 10.072 -29.964 1.00 94.44 99 GLU A CA 1
ATOM 799 C C . GLU A 1 99 ? 21.792 10.113 -29.556 1.00 94.44 99 GLU A C 1
ATOM 801 O O . GLU A 1 99 ? 21.476 10.326 -28.384 1.00 94.44 99 GLU A O 1
ATOM 806 N N . THR A 1 100 ? 20.892 9.850 -30.505 1.00 94.81 100 THR A N 1
ATOM 807 C CA . THR A 1 100 ? 19.443 9.801 -30.266 1.00 94.81 100 THR A CA 1
ATOM 808 C C . THR A 1 100 ? 19.108 8.706 -29.260 1.00 94.81 100 THR A C 1
ATOM 810 O O . THR A 1 100 ? 18.456 8.974 -28.256 1.00 94.81 100 THR A O 1
ATOM 813 N N . PHE A 1 101 ? 19.649 7.502 -29.457 1.00 91.06 101 PHE A N 1
ATOM 814 C CA . PHE A 1 101 ? 19.459 6.377 -28.548 1.00 91.06 101 PHE A CA 1
ATOM 815 C C . PHE A 1 101 ? 19.952 6.682 -27.126 1.00 91.06 101 PHE A C 1
ATOM 817 O O . PHE A 1 101 ? 19.273 6.381 -26.145 1.00 91.06 101 PHE A O 1
ATOM 824 N N . ASN A 1 102 ? 21.113 7.325 -26.995 1.00 92.94 102 ASN A N 1
ATOM 825 C CA . ASN A 1 102 ? 21.643 7.730 -25.694 1.00 92.94 102 ASN A CA 1
ATOM 826 C C . ASN A 1 102 ? 20.775 8.796 -25.011 1.00 92.94 102 ASN A C 1
ATOM 828 O O . ASN A 1 102 ? 20.649 8.792 -23.785 1.00 92.94 102 ASN A O 1
ATOM 832 N N . ASN A 1 103 ? 20.182 9.710 -25.778 1.00 95.56 103 ASN A N 1
ATOM 833 C CA . ASN A 1 103 ? 19.253 10.699 -25.239 1.00 95.56 103 ASN A CA 1
ATOM 834 C C . ASN A 1 103 ? 17.948 10.042 -24.774 1.00 95.56 103 ASN A C 1
ATOM 836 O O . ASN A 1 103 ? 17.508 10.319 -23.659 1.00 95.56 103 ASN A O 1
ATOM 840 N N . ASP A 1 104 ? 17.399 9.110 -25.553 1.00 92.75 104 ASP A N 1
ATOM 841 C CA . ASP A 1 104 ? 16.201 8.354 -25.178 1.00 92.75 104 ASP A CA 1
ATOM 842 C C . ASP A 1 104 ? 16.419 7.561 -23.879 1.00 92.75 104 ASP A C 1
ATOM 844 O O . ASP A 1 104 ? 15.567 7.577 -22.988 1.00 92.75 104 ASP A O 1
ATOM 848 N N . LEU A 1 105 ? 17.587 6.924 -23.714 1.00 91.19 105 LEU A N 1
ATOM 849 C CA . LEU A 1 105 ? 17.942 6.226 -22.473 1.00 91.19 105 LEU A CA 1
ATOM 850 C C . LEU A 1 105 ? 17.974 7.159 -21.257 1.00 91.19 105 LEU A C 1
ATOM 852 O O . LEU A 1 105 ? 17.465 6.789 -20.199 1.00 91.19 105 LEU A O 1
ATOM 856 N N . LYS A 1 106 ? 18.516 8.375 -21.399 1.00 94.19 106 LYS A N 1
ATOM 857 C CA . LYS A 1 106 ? 18.497 9.376 -20.319 1.00 94.19 106 LYS A CA 1
ATOM 858 C C . LYS A 1 106 ? 17.075 9.811 -19.984 1.00 94.19 106 LYS A C 1
ATOM 860 O O . LYS A 1 106 ? 16.739 9.939 -18.811 1.00 94.19 106 LYS A O 1
ATOM 865 N N . THR A 1 107 ? 16.224 10.015 -20.990 1.00 93.81 107 THR A N 1
ATOM 866 C CA . THR A 1 107 ? 14.813 10.349 -20.761 1.00 93.81 107 THR A CA 1
ATOM 867 C C . THR A 1 107 ? 14.101 9.231 -20.000 1.00 93.81 107 THR A C 1
ATOM 869 O O . THR A 1 107 ? 13.401 9.512 -19.024 1.00 93.81 107 THR A O 1
ATOM 872 N N . ILE A 1 108 ? 14.330 7.967 -20.367 1.00 88.25 108 ILE A N 1
ATOM 873 C CA . ILE A 1 108 ? 13.793 6.810 -19.635 1.00 88.25 108 ILE A CA 1
ATOM 874 C C . ILE A 1 108 ? 14.278 6.811 -18.182 1.00 88.25 108 ILE A C 1
ATOM 876 O O . ILE A 1 108 ? 13.460 6.671 -17.277 1.00 88.25 108 ILE A O 1
ATOM 880 N N . GLU A 1 109 ? 15.576 7.014 -17.942 1.00 90.69 109 GLU A N 1
ATOM 881 C CA . GLU A 1 109 ? 16.145 7.076 -16.591 1.00 90.69 109 GLU A CA 1
ATOM 882 C C . GLU A 1 109 ? 15.480 8.168 -15.740 1.00 90.69 109 GLU A C 1
ATOM 884 O O . GLU A 1 109 ? 15.008 7.885 -14.640 1.00 90.69 109 GLU A O 1
ATOM 889 N N . THR A 1 110 ? 15.364 9.392 -16.267 1.00 92.50 110 THR A N 1
ATOM 890 C CA . THR A 1 110 ? 14.697 10.497 -15.554 1.00 92.50 110 THR A CA 1
ATOM 891 C C . THR A 1 110 ? 13.230 10.190 -15.252 1.00 92.50 110 THR A C 1
ATOM 893 O O . THR A 1 110 ? 12.789 10.366 -14.121 1.00 92.50 110 THR A O 1
ATOM 896 N N . THR A 1 111 ? 12.504 9.615 -16.216 1.00 88.38 111 THR A N 1
ATOM 897 C CA . THR A 1 111 ? 11.096 9.231 -16.035 1.00 88.38 111 THR A CA 1
ATOM 898 C C . THR A 1 111 ? 10.942 8.163 -14.948 1.00 88.38 111 THR A C 1
ATOM 900 O O . THR A 1 111 ? 10.008 8.216 -14.153 1.00 88.38 111 THR A O 1
ATOM 903 N N . LEU A 1 112 ? 11.860 7.193 -14.878 1.00 82.31 112 LEU A N 1
ATOM 904 C CA . LEU A 1 112 ? 11.844 6.161 -13.839 1.00 82.31 112 LEU A CA 1
ATOM 905 C C . LEU A 1 112 ? 12.115 6.734 -12.443 1.00 82.31 112 LEU A C 1
ATOM 907 O O . LEU A 1 112 ? 11.496 6.288 -11.477 1.00 82.31 112 LEU A O 1
ATOM 911 N N . LEU A 1 113 ? 13.014 7.716 -12.327 1.00 86.69 113 LEU A N 1
ATOM 912 C CA . LEU A 1 113 ? 13.273 8.404 -11.060 1.00 86.69 113 LEU A CA 1
ATOM 913 C C . LEU A 1 113 ? 12.046 9.190 -10.584 1.00 86.69 113 LEU A C 1
ATOM 915 O O . LEU A 1 113 ? 11.695 9.101 -9.406 1.00 86.69 113 LEU A O 1
ATOM 919 N N . ASP A 1 114 ? 11.367 9.892 -11.491 1.00 87.56 114 ASP A N 1
ATOM 920 C CA . ASP A 1 114 ? 10.140 10.630 -11.178 1.00 87.56 114 ASP A CA 1
ATOM 921 C C . ASP A 1 114 ? 9.018 9.683 -10.725 1.00 87.56 114 ASP A C 1
ATOM 923 O O . ASP A 1 114 ? 8.431 9.888 -9.663 1.00 87.56 114 ASP A O 1
ATOM 927 N N . ILE A 1 115 ? 8.805 8.571 -11.444 1.00 83.62 115 ILE A N 1
ATOM 928 C CA . ILE A 1 115 ? 7.849 7.524 -11.045 1.00 83.62 115 ILE A CA 1
ATOM 929 C C . ILE A 1 115 ? 8.177 6.977 -9.650 1.00 83.62 115 ILE A C 1
ATOM 931 O O . ILE A 1 115 ? 7.276 6.749 -8.845 1.00 83.62 115 ILE A O 1
ATOM 935 N N . ASN A 1 116 ? 9.455 6.755 -9.336 1.00 86.31 116 ASN A N 1
ATOM 936 C CA . ASN A 1 116 ? 9.853 6.243 -8.026 1.00 86.31 116 ASN A CA 1
ATOM 937 C C . ASN A 1 116 ? 9.553 7.240 -6.889 1.00 86.31 116 ASN A C 1
ATOM 939 O O . ASN A 1 116 ? 9.135 6.834 -5.799 1.00 86.31 116 ASN A O 1
ATOM 943 N N . ASN A 1 117 ? 9.730 8.540 -7.142 1.00 87.00 117 ASN A N 1
ATOM 944 C CA . ASN A 1 117 ? 9.358 9.591 -6.195 1.00 87.00 117 ASN A CA 1
ATOM 945 C C . ASN A 1 117 ? 7.838 9.631 -5.977 1.00 87.00 117 ASN A C 1
ATOM 947 O O . ASN A 1 117 ? 7.389 9.664 -4.830 1.00 87.00 117 ASN A O 1
ATOM 951 N N . ASP A 1 118 ? 7.055 9.537 -7.054 1.00 88.50 118 ASP A N 1
ATOM 952 C CA . ASP A 1 118 ? 5.592 9.488 -6.983 1.00 88.50 118 ASP A CA 1
ATOM 953 C C . ASP A 1 118 ? 5.104 8.253 -6.216 1.00 88.50 118 ASP A C 1
ATOM 955 O O . ASP A 1 118 ? 4.261 8.367 -5.328 1.00 88.50 118 ASP A O 1
ATOM 959 N N . ILE A 1 119 ? 5.668 7.070 -6.489 1.00 88.25 119 ILE A N 1
ATOM 960 C CA . ILE A 1 119 ? 5.349 5.836 -5.753 1.00 88.25 119 ILE A CA 1
ATOM 961 C C . ILE A 1 119 ? 5.616 6.016 -4.258 1.00 88.25 119 ILE A C 1
ATOM 963 O O . ILE A 1 119 ? 4.771 5.650 -3.441 1.00 88.25 119 ILE A O 1
ATOM 967 N N . SER A 1 120 ? 6.756 6.605 -3.892 1.00 87.31 120 SER A N 1
ATOM 968 C CA . SER A 1 120 ? 7.104 6.857 -2.488 1.00 87.31 120 SER A CA 1
ATOM 969 C C . SER A 1 120 ? 6.102 7.808 -1.821 1.00 87.31 120 SER A C 1
ATOM 971 O O . SER A 1 120 ? 5.699 7.595 -0.676 1.00 87.31 120 SER A O 1
ATOM 973 N N . PHE A 1 121 ? 5.646 8.831 -2.547 1.00 89.88 121 PHE A N 1
ATOM 974 C CA . PHE A 1 121 ? 4.617 9.756 -2.077 1.00 89.88 121 PHE A CA 1
ATOM 975 C C . PHE A 1 121 ? 3.259 9.066 -1.880 1.00 89.88 121 PHE A C 1
ATOM 977 O O . PHE A 1 121 ? 2.645 9.215 -0.822 1.00 89.88 121 PHE A O 1
ATOM 984 N N . TYR A 1 122 ? 2.808 8.258 -2.845 1.00 90.00 122 TYR A N 1
ATOM 985 C CA . TYR A 1 122 ? 1.564 7.491 -2.716 1.00 90.00 122 TYR A CA 1
ATOM 986 C C . TYR A 1 122 ? 1.627 6.464 -1.580 1.00 90.00 122 TYR A C 1
ATOM 988 O O . TYR A 1 122 ? 0.649 6.294 -0.854 1.00 90.00 122 TYR A O 1
ATOM 996 N N . GLN A 1 123 ? 2.775 5.817 -1.366 1.00 92.25 123 GLN A N 1
ATOM 997 C CA . GLN A 1 123 ? 2.971 4.917 -0.227 1.00 92.25 123 GLN A CA 1
ATOM 998 C C . GLN A 1 123 ? 2.826 5.645 1.114 1.00 92.25 123 GLN A C 1
ATOM 1000 O O . GLN A 1 123 ? 2.155 5.136 2.009 1.00 92.25 123 GLN A O 1
ATOM 1005 N N . ALA A 1 124 ? 3.391 6.848 1.251 1.00 87.44 124 ALA A N 1
ATOM 1006 C CA . ALA A 1 124 ? 3.222 7.654 2.459 1.00 87.44 124 ALA A CA 1
ATOM 1007 C C . ALA A 1 124 ? 1.754 8.062 2.685 1.00 87.44 124 ALA A C 1
ATOM 1009 O O . ALA A 1 124 ? 1.279 8.040 3.819 1.00 87.44 124 ALA A O 1
ATOM 1010 N N . GLN A 1 125 ? 1.011 8.387 1.619 1.00 92.50 125 GLN A N 1
ATOM 1011 C CA . GLN A 1 125 ? -0.426 8.669 1.725 1.00 92.50 125 GLN A CA 1
ATOM 1012 C C . GLN A 1 125 ? -1.226 7.459 2.217 1.00 92.50 125 GLN A C 1
ATOM 1014 O O . GLN A 1 125 ? -2.080 7.619 3.087 1.00 92.50 125 GLN A O 1
ATOM 1019 N N . LEU A 1 126 ? -0.936 6.260 1.701 1.00 95.25 126 LEU A N 1
ATOM 1020 C CA . LEU A 1 126 ? -1.589 5.027 2.152 1.00 95.25 126 LEU A CA 1
ATOM 1021 C C . LEU A 1 126 ? -1.303 4.746 3.630 1.00 95.25 126 LEU A C 1
ATOM 1023 O O . LEU A 1 126 ? -2.226 4.467 4.380 1.00 95.25 126 LEU A O 1
ATOM 1027 N N . GLN A 1 127 ? -0.061 4.925 4.083 1.00 92.44 127 GLN A N 1
ATOM 1028 C CA . GLN A 1 127 ? 0.282 4.760 5.501 1.00 92.44 127 GLN A CA 1
ATOM 1029 C C . GLN A 1 127 ? -0.477 5.733 6.416 1.00 92.44 127 GLN A C 1
ATOM 1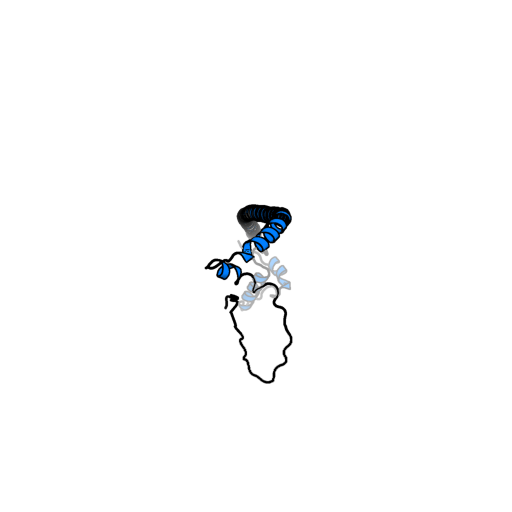031 O O . GLN A 1 127 ? -0.852 5.373 7.531 1.00 92.44 127 GLN A O 1
ATOM 1036 N N . ILE A 1 128 ? -0.703 6.971 5.963 1.00 90.69 128 ILE A N 1
ATOM 1037 C CA . ILE A 1 128 ? -1.518 7.944 6.701 1.00 90.69 128 ILE A CA 1
ATOM 1038 C C . ILE A 1 128 ? -2.979 7.493 6.747 1.00 90.69 128 ILE A C 1
ATOM 1040 O O . ILE A 1 128 ? -3.611 7.611 7.795 1.00 90.69 128 ILE A O 1
ATOM 1044 N N . LEU A 1 129 ? -3.510 6.973 5.638 1.00 96.69 129 LEU A N 1
ATOM 1045 C CA . LEU A 1 129 ? -4.870 6.443 5.588 1.00 96.69 129 LEU A CA 1
ATOM 1046 C C . LEU A 1 129 ? -5.044 5.269 6.563 1.00 96.69 129 LEU A C 1
ATOM 1048 O O . LEU A 1 129 ? -5.950 5.319 7.393 1.00 96.69 129 LEU A O 1
ATOM 1052 N N . ASP A 1 130 ? -4.132 4.295 6.541 1.00 94.69 130 ASP A N 1
ATOM 1053 C CA . ASP A 1 130 ? -4.136 3.146 7.456 1.00 94.69 130 ASP A CA 1
ATOM 1054 C C . ASP A 1 130 ? -4.094 3.599 8.929 1.00 94.69 130 ASP A C 1
ATOM 1056 O O . ASP A 1 130 ? -4.799 3.069 9.793 1.00 94.69 130 ASP A O 1
ATOM 1060 N N . LEU A 1 131 ? -3.294 4.629 9.234 1.00 93.19 131 LEU A N 1
ATOM 1061 C CA . LEU A 1 131 ? -3.232 5.214 10.574 1.00 93.19 131 LEU A CA 1
ATOM 1062 C C . LEU A 1 131 ? -4.568 5.854 10.980 1.00 93.19 131 LEU A C 1
ATOM 1064 O O . LEU A 1 131 ? -4.999 5.705 12.126 1.00 93.19 131 LEU A O 1
ATOM 1068 N N . CYS A 1 132 ? -5.225 6.571 10.065 1.00 92.94 132 CYS A N 1
ATOM 1069 C CA . CYS A 1 132 ? -6.539 7.158 10.312 1.00 92.94 132 CYS A CA 1
ATOM 1070 C C . CYS A 1 132 ? -7.608 6.087 10.566 1.00 92.94 132 CYS A C 1
ATOM 1072 O O . CYS A 1 132 ? -8.428 6.266 11.467 1.00 92.94 132 CYS A O 1
ATOM 1074 N N . GLU A 1 133 ? -7.582 4.978 9.826 1.00 96.12 133 GLU A N 1
ATOM 1075 C CA . GLU A 1 133 ? -8.492 3.845 10.036 1.00 96.12 133 GLU A CA 1
ATOM 1076 C C . GLU A 1 133 ? -8.290 3.218 11.420 1.00 96.12 133 GLU A C 1
ATOM 1078 O O . GLU A 1 133 ? -9.242 3.105 12.193 1.00 96.12 133 GLU A O 1
ATOM 1083 N N . SER A 1 134 ? -7.042 2.930 11.798 1.00 94.81 134 SER A N 1
ATOM 1084 C CA . SER A 1 134 ? -6.721 2.381 13.123 1.00 94.81 134 SER A CA 1
ATOM 1085 C C . SER A 1 134 ? -7.139 3.311 14.274 1.00 94.81 134 SER A C 1
ATOM 1087 O O . SER A 1 134 ? -7.630 2.864 15.320 1.00 94.81 134 SER A O 1
ATOM 1089 N N . LEU A 1 135 ? -6.990 4.626 14.090 1.00 94.38 135 LEU A N 1
ATOM 1090 C CA . LEU A 1 135 ? -7.435 5.615 15.072 1.00 94.38 135 LEU A CA 1
ATOM 1091 C C . LEU A 1 135 ? -8.963 5.640 15.200 1.00 94.38 135 LEU A C 1
ATOM 1093 O O . LEU A 1 135 ? -9.479 5.760 16.312 1.00 94.38 135 LEU A O 1
ATOM 1097 N N . MET A 1 136 ? -9.685 5.492 14.089 1.00 96.12 136 MET A N 1
ATOM 1098 C CA . MET A 1 136 ? -11.145 5.422 14.086 1.00 96.12 136 MET A CA 1
ATOM 1099 C C . MET A 1 136 ? -11.655 4.176 14.816 1.00 96.12 136 MET A C 1
ATOM 1101 O O . MET A 1 136 ? -12.556 4.275 15.647 1.00 96.12 136 MET A O 1
ATOM 1105 N N . GLU A 1 137 ? -11.045 3.014 14.577 1.00 96.81 137 GLU A N 1
ATOM 1106 C CA . GLU A 1 137 ? -11.366 1.782 15.309 1.00 96.81 137 GLU A CA 1
ATOM 1107 C C . GLU A 1 137 ? -11.139 1.946 16.816 1.00 96.81 137 GLU A C 1
ATOM 1109 O O . GLU A 1 137 ? -11.989 1.575 17.628 1.00 96.81 137 GLU A O 1
ATOM 1114 N N . SER A 1 138 ? -10.023 2.575 17.193 1.00 95.56 138 SER A N 1
ATOM 1115 C CA . SER A 1 138 ? -9.702 2.872 18.592 1.00 95.56 138 SER A CA 1
ATOM 1116 C C . SER A 1 138 ? -10.721 3.822 19.228 1.00 95.56 138 SER A C 1
ATOM 1118 O O . SER A 1 138 ? -11.088 3.650 20.392 1.00 95.56 138 SER A O 1
ATOM 1120 N N . TYR A 1 139 ? -11.203 4.813 18.473 1.00 95.06 139 TYR A N 1
ATOM 1121 C CA . TYR A 1 139 ? -12.248 5.730 18.922 1.00 95.06 139 TYR A CA 1
ATOM 1122 C C . TYR A 1 139 ? -13.574 5.001 19.164 1.00 95.06 139 TYR A C 1
ATOM 1124 O O . TYR A 1 139 ? -14.150 5.147 20.240 1.00 95.06 139 TYR A O 1
ATOM 1132 N N . VAL A 1 140 ? -14.016 4.168 18.218 1.00 97.44 140 VAL A N 1
ATOM 1133 C CA . VAL A 1 140 ? -15.241 3.361 18.360 1.00 97.44 140 VAL A CA 1
ATOM 1134 C C . VAL A 1 140 ? -15.129 2.406 19.550 1.00 97.44 140 VAL A C 1
ATOM 1136 O O . VAL A 1 140 ? -16.073 2.253 20.324 1.00 97.44 140 VAL A O 1
ATOM 1139 N N . PHE A 1 141 ? -13.965 1.783 19.742 1.00 96.88 141 PHE A N 1
ATOM 1140 C CA . PHE A 1 141 ? -13.710 0.942 20.908 1.00 96.88 141 PHE A CA 1
ATOM 1141 C C . PHE A 1 141 ? -13.848 1.728 22.219 1.00 96.88 141 PHE A C 1
ATOM 1143 O O . PHE A 1 141 ? -14.542 1.284 23.135 1.00 96.88 141 PHE A O 1
ATOM 1150 N N . LEU A 1 142 ? -13.227 2.909 22.304 1.00 96.25 142 LEU A N 1
ATOM 1151 C CA . LEU A 1 142 ? -13.304 3.763 23.487 1.00 96.25 142 LEU A CA 1
ATOM 1152 C C . LEU A 1 142 ? -14.735 4.241 23.755 1.00 96.25 142 LEU A C 1
ATOM 1154 O O . LEU A 1 142 ? -15.168 4.252 24.905 1.00 96.25 142 LEU A O 1
ATOM 1158 N N . GLU A 1 143 ? -15.469 4.620 22.711 1.00 96.69 143 GLU A N 1
ATOM 1159 C CA . GLU A 1 143 ? -16.869 5.028 22.807 1.00 96.69 143 GLU A CA 1
ATOM 1160 C C . GLU A 1 143 ? -17.732 3.905 23.392 1.00 96.69 143 GLU A C 1
ATOM 1162 O O . GLU A 1 143 ? -18.464 4.127 24.359 1.00 96.69 143 GLU A O 1
ATOM 1167 N N . ASN A 1 144 ? -17.596 2.682 22.872 1.00 95.19 144 ASN A N 1
ATOM 1168 C CA . ASN A 1 144 ? -18.307 1.517 23.396 1.00 95.19 144 ASN A CA 1
ATOM 1169 C C . ASN A 1 144 ? -17.947 1.247 24.861 1.00 95.19 144 ASN A C 1
ATOM 1171 O O . ASN A 1 144 ? -18.835 1.058 25.690 1.00 95.19 144 ASN A O 1
ATOM 1175 N N . TYR A 1 145 ? -16.661 1.320 25.206 1.00 94.00 145 TYR A N 1
ATOM 1176 C CA . TYR A 1 145 ? -16.205 1.120 26.579 1.00 94.00 145 TYR A CA 1
ATOM 1177 C C . TYR A 1 145 ? -16.754 2.183 27.547 1.00 94.00 145 TYR A C 1
ATOM 1179 O O . TYR A 1 145 ? -17.164 1.870 28.666 1.00 94.00 145 TYR A O 1
ATOM 1187 N N . LEU A 1 146 ? -16.814 3.448 27.121 1.00 94.00 146 LEU A N 1
ATOM 1188 C CA . LEU A 1 146 ? -17.428 4.520 27.906 1.00 94.00 146 LEU A CA 1
ATOM 1189 C C . LEU A 1 146 ? -18.934 4.306 28.082 1.00 94.00 146 LEU A C 1
ATOM 1191 O O . LEU A 1 146 ? -19.450 4.534 29.178 1.00 94.00 146 LEU A O 1
ATOM 1195 N N . ASN A 1 147 ? -19.627 3.844 27.040 1.00 95.00 147 ASN A N 1
ATOM 1196 C CA . ASN A 1 147 ? -21.042 3.495 27.121 1.00 95.00 147 ASN A CA 1
ATOM 1197 C C . ASN A 1 147 ? -21.282 2.342 28.106 1.00 95.00 147 ASN A C 1
ATOM 1199 O O . ASN A 1 147 ? -22.209 2.421 28.912 1.00 95.00 147 ASN A O 1
ATOM 1203 N N . ASP A 1 148 ? -20.426 1.319 28.115 1.00 93.88 148 ASP A N 1
ATOM 1204 C CA . ASP A 1 148 ? -20.510 0.219 29.079 1.00 93.88 148 ASP A CA 1
ATOM 1205 C C . ASP A 1 148 ? -20.300 0.704 30.517 1.00 93.88 148 ASP A C 1
ATOM 1207 O O . ASP A 1 148 ? -21.094 0.367 31.397 1.00 93.88 148 ASP A O 1
ATOM 1211 N N . ILE A 1 149 ? -19.308 1.570 30.761 1.00 94.25 149 ILE A N 1
ATOM 1212 C CA . ILE A 1 149 ? -19.105 2.201 32.076 1.00 94.25 149 ILE A CA 1
ATOM 1213 C C . ILE A 1 149 ? -20.337 3.012 32.487 1.00 94.25 149 ILE A C 1
ATOM 1215 O O . ILE A 1 149 ? -20.815 2.885 33.618 1.00 94.25 149 ILE A O 1
ATOM 1219 N N . LEU A 1 150 ? -20.863 3.847 31.590 1.00 94.75 150 LEU A N 1
ATOM 1220 C CA . LEU A 1 150 ? -22.022 4.692 31.868 1.00 94.75 150 LEU A CA 1
ATOM 1221 C C . LEU A 1 150 ? -23.255 3.850 32.212 1.00 94.75 150 LEU A C 1
ATOM 1223 O O . LEU A 1 150 ? -23.948 4.137 33.194 1.00 94.75 150 LEU A O 1
ATOM 1227 N N . ASN A 1 151 ? -23.503 2.794 31.439 1.00 93.75 151 ASN A N 1
ATOM 1228 C CA . ASN A 1 151 ? -24.577 1.841 31.687 1.00 93.75 151 ASN A CA 1
ATOM 1229 C C . ASN A 1 151 ? -24.387 1.157 33.040 1.00 93.75 151 ASN A C 1
ATOM 1231 O O . ASN A 1 151 ? -25.313 1.130 33.849 1.00 93.75 151 ASN A O 1
ATOM 1235 N N . SER A 1 152 ? -23.177 0.691 33.345 1.00 92.38 152 SER A N 1
ATOM 1236 C CA . SER A 1 152 ? -22.858 0.050 34.622 1.00 92.38 152 SER A CA 1
ATOM 1237 C C . SER A 1 152 ? -23.091 0.956 35.814 1.00 92.38 152 SER A C 1
ATOM 1239 O O . SER A 1 152 ? -23.718 0.532 36.784 1.00 92.38 152 SER A O 1
ATOM 1241 N N . ILE A 1 153 ? -22.663 2.217 35.740 1.00 90.38 153 ILE A N 1
ATOM 1242 C CA . ILE A 1 153 ? -22.929 3.208 36.788 1.00 90.38 153 ILE A CA 1
ATOM 1243 C C . ILE A 1 153 ? -24.438 3.437 36.923 1.00 90.38 153 ILE A C 1
ATOM 1245 O O . ILE A 1 153 ? -24.963 3.439 38.037 1.00 90.38 153 ILE A O 1
ATOM 1249 N N . THR A 1 154 ? -25.146 3.604 35.805 1.00 93.00 154 THR A N 1
ATOM 1250 C CA . THR A 1 154 ? -26.592 3.863 35.792 1.00 93.00 154 THR A CA 1
ATOM 1251 C C . THR A 1 154 ? -27.367 2.714 36.436 1.00 93.00 154 THR A C 1
ATOM 1253 O O . THR A 1 154 ? -28.131 2.944 37.373 1.00 93.00 154 THR A O 1
ATOM 1256 N N . PHE A 1 155 ? -27.127 1.474 36.008 1.00 92.25 155 PHE A N 1
ATOM 1257 C CA . PHE A 1 155 ? -27.799 0.295 36.557 1.00 92.25 155 PHE A CA 1
ATOM 1258 C C . PHE A 1 155 ? -27.406 0.014 38.009 1.00 92.25 155 PHE A C 1
ATOM 1260 O O . PHE A 1 155 ? -28.282 -0.285 38.821 1.00 92.25 155 PHE A O 1
ATOM 1267 N N . SER A 1 156 ? -26.141 0.239 38.381 1.00 90.38 156 SER A N 1
ATOM 1268 C CA . SER A 1 156 ? -25.701 0.141 39.779 1.00 90.38 156 SER A CA 1
ATOM 1269 C C . SER A 1 156 ? -26.459 1.114 40.681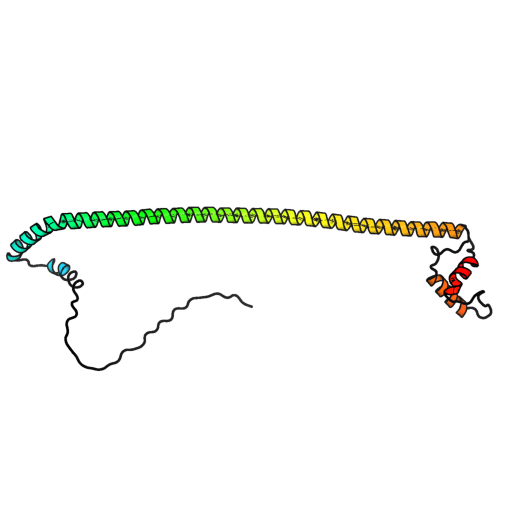 1.00 90.38 156 SER A C 1
ATOM 1271 O O . SER A 1 156 ? -26.926 0.730 41.751 1.00 90.38 156 SER A O 1
ATOM 1273 N N . ARG A 1 157 ? -26.658 2.364 40.238 1.00 89.44 157 ARG A N 1
ATOM 1274 C CA . ARG A 1 157 ? -27.448 3.358 40.989 1.00 89.44 157 ARG A CA 1
ATOM 1275 C C . ARG A 1 157 ? -28.926 2.992 41.090 1.00 89.44 157 ARG A C 1
ATOM 1277 O O . ARG A 1 157 ? -29.566 3.359 42.071 1.00 89.44 157 ARG A O 1
ATOM 1284 N N . LEU A 1 158 ? -29.454 2.271 40.104 1.00 91.44 158 LEU A N 1
ATOM 1285 C CA . LEU A 1 158 ? -30.804 1.705 40.135 1.00 91.44 158 LEU A CA 1
ATOM 1286 C C . LEU A 1 158 ? -30.888 0.402 40.946 1.00 91.44 158 LEU A C 1
ATOM 1288 O O . LEU A 1 158 ? -31.975 -0.158 41.060 1.00 91.44 158 LEU A O 1
ATOM 1292 N N . GLN A 1 159 ? -29.774 -0.066 41.522 1.00 90.3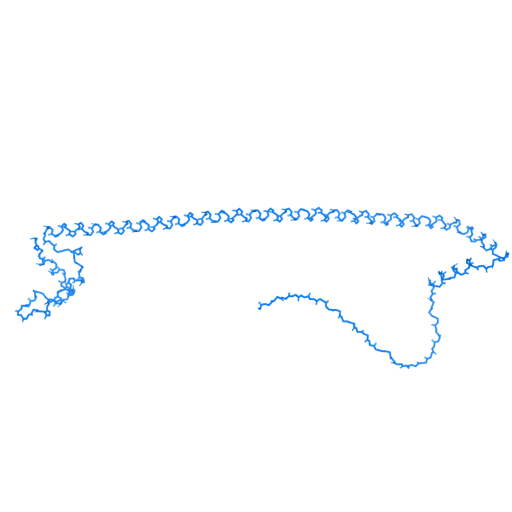1 159 GLN A N 1
ATOM 1293 C CA . GLN A 1 159 ? -29.665 -1.330 42.258 1.00 90.31 159 GLN A CA 1
ATOM 1294 C C . GLN A 1 159 ? -29.989 -2.572 41.411 1.00 90.31 159 GLN A C 1
ATOM 1296 O O . GLN A 1 159 ? -30.313 -3.630 41.954 1.00 90.31 159 GLN A O 1
ATOM 1301 N N . ILE A 1 160 ? -29.887 -2.453 40.085 1.00 89.38 160 ILE A N 1
ATOM 1302 C CA . ILE A 1 160 ? -30.152 -3.521 39.120 1.00 89.38 160 ILE A CA 1
ATOM 1303 C C . ILE A 1 160 ? -28.815 -4.120 38.691 1.00 89.38 160 ILE A C 1
ATOM 1305 O O . ILE A 1 160 ? -27.918 -3.396 38.256 1.00 89.38 160 ILE A O 1
ATOM 1309 N N . LEU A 1 161 ? -28.685 -5.444 38.777 1.00 88.88 161 LEU A N 1
ATOM 1310 C CA . LEU A 1 161 ? -27.564 -6.139 38.158 1.00 88.88 161 LEU A CA 1
ATOM 1311 C C . LEU A 1 161 ? -27.767 -6.157 36.635 1.00 88.88 161 LEU A C 1
ATOM 1313 O O . LEU A 1 161 ? -28.810 -6.583 36.152 1.00 88.88 161 LEU A O 1
ATOM 1317 N N . HIS A 1 162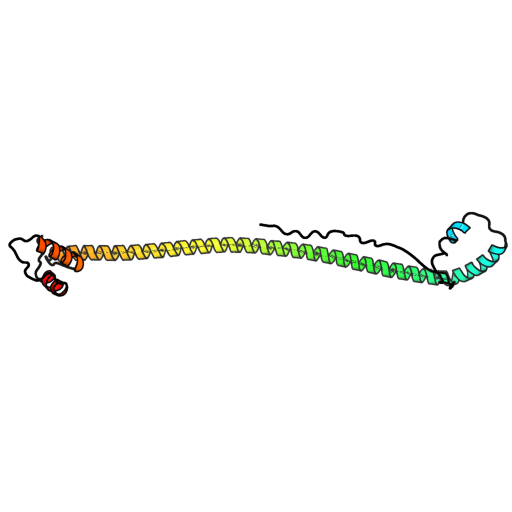 ? -26.784 -5.687 35.872 1.00 90.75 162 HIS A N 1
ATOM 1318 C CA . HIS A 1 162 ? -26.844 -5.637 34.410 1.00 90.75 162 HIS A CA 1
ATOM 1319 C C . HIS A 1 162 ? -25.578 -6.242 33.794 1.00 90.75 162 HIS A C 1
ATOM 1321 O O . HIS A 1 162 ? -24.521 -6.247 34.426 1.00 90.75 162 HIS A O 1
ATOM 1327 N N . SER A 1 163 ? -25.666 -6.710 32.545 1.00 88.75 163 SER A N 1
ATOM 1328 C CA . SER A 1 163 ? -24.562 -7.376 31.838 1.00 88.75 163 SER A CA 1
ATOM 1329 C C . SER A 1 163 ? -23.340 -6.488 31.600 1.00 88.75 163 SER A C 1
ATOM 1331 O O . SER A 1 163 ? -22.253 -6.999 31.365 1.00 88.75 163 SER A O 1
ATOM 1333 N N . SER A 1 164 ? -23.508 -5.166 31.664 1.00 89.81 164 SER A N 1
ATOM 1334 C CA . SER A 1 164 ? -22.393 -4.215 31.603 1.00 89.81 164 SER A CA 1
ATOM 1335 C C . SER A 1 164 ? -21.544 -4.228 32.886 1.00 89.81 164 SER A C 1
ATOM 1337 O O . SER A 1 164 ? -20.387 -3.817 32.858 1.00 89.81 164 SER A O 1
ATOM 1339 N N . ILE A 1 165 ? -22.113 -4.670 34.019 1.00 90.69 165 ILE A N 1
ATOM 1340 C CA . ILE A 1 165 ? -21.447 -4.722 35.333 1.00 90.69 165 ILE A CA 1
ATOM 1341 C C . ILE A 1 165 ? -20.695 -6.044 35.491 1.00 90.69 165 ILE A C 1
ATOM 1343 O O . ILE A 1 165 ? -19.550 -6.061 35.931 1.00 90.69 165 ILE A O 1
ATOM 1347 N N . ILE A 1 166 ? -21.354 -7.151 35.148 1.00 90.62 166 ILE A N 1
ATOM 1348 C CA . ILE A 1 166 ? -20.777 -8.493 35.156 1.00 90.62 166 ILE A CA 1
ATOM 1349 C C . ILE A 1 166 ? -21.348 -9.273 33.979 1.00 90.62 166 ILE A C 1
ATOM 1351 O O . ILE A 1 166 ? -22.563 -9.267 33.757 1.00 90.62 166 ILE A O 1
ATOM 1355 N N . SER A 1 167 ? -20.491 -9.946 33.211 1.00 92.50 167 SER A N 1
ATOM 1356 C CA . SER A 1 167 ? -20.987 -10.754 32.104 1.00 92.50 167 SER A CA 1
ATOM 1357 C C . SER A 1 167 ? -21.779 -11.960 32.640 1.00 92.50 167 SER A C 1
ATOM 1359 O O . SER A 1 167 ? -21.516 -12.443 33.746 1.00 92.50 167 SER A O 1
ATOM 1361 N N . PRO A 1 168 ? -22.737 -12.506 31.871 1.00 90.50 168 PRO A N 1
ATOM 1362 C CA . PRO A 1 168 ? -23.459 -13.718 32.263 1.00 90.50 168 PRO A CA 1
ATOM 1363 C C . PRO A 1 168 ? -22.534 -14.907 32.568 1.00 90.50 168 PRO A C 1
ATOM 1365 O O . PRO A 1 168 ? -22.867 -15.758 33.393 1.00 90.50 168 PRO A O 1
ATOM 1368 N N . ILE A 1 169 ? -21.379 -14.964 31.896 1.00 91.88 169 ILE A N 1
ATOM 1369 C CA . ILE A 1 169 ? -20.393 -16.031 32.065 1.00 91.88 169 ILE A CA 1
ATOM 1370 C C . ILE A 1 169 ? -19.666 -15.856 33.394 1.00 91.88 169 ILE A C 1
ATOM 1372 O O . ILE A 1 169 ? -19.696 -16.772 34.215 1.00 91.88 169 ILE A O 1
ATOM 1376 N N . ASP A 1 170 ? -19.123 -14.664 33.640 1.00 92.50 170 ASP A N 1
ATOM 1377 C CA . ASP A 1 170 ? -18.391 -14.357 34.874 1.00 92.50 170 ASP A CA 1
ATOM 1378 C C . ASP A 1 170 ? -19.301 -14.483 36.100 1.00 92.50 170 ASP A C 1
ATOM 1380 O O . ASP A 1 170 ? -18.901 -15.007 37.137 1.00 92.50 170 ASP A O 1
ATOM 1384 N N . LEU A 1 171 ? -20.569 -14.073 35.974 1.00 92.12 171 LEU A N 1
ATOM 1385 C CA . LEU A 1 171 ? -21.561 -14.242 37.033 1.00 92.12 171 LEU A CA 1
ATOM 1386 C C . LEU A 1 171 ? -21.797 -15.723 37.344 1.00 92.12 171 LEU A C 1
ATOM 1388 O O . LEU A 1 171 ? -21.886 -16.104 38.508 1.00 92.12 171 LEU A O 1
ATOM 1392 N N . MET A 1 172 ? -21.886 -16.577 36.325 1.00 91.12 172 MET A N 1
ATOM 1393 C CA . MET A 1 172 ? -22.060 -18.013 36.533 1.00 91.12 172 MET A CA 1
ATOM 1394 C C . MET A 1 172 ? -20.823 -18.660 37.164 1.00 91.12 172 MET A C 1
ATOM 1396 O O . MET A 1 172 ? -20.967 -19.544 38.010 1.00 91.12 172 MET A O 1
ATOM 1400 N N . GLU A 1 173 ? -19.622 -18.246 36.764 1.00 91.81 173 GLU A N 1
ATOM 1401 C CA . GLU A 1 173 ? -18.376 -18.708 37.382 1.00 91.81 173 GLU A CA 1
ATOM 1402 C C . GLU A 1 173 ? -18.317 -18.300 38.855 1.00 91.81 173 GLU A C 1
ATOM 1404 O O . GLU A 1 173 ? -18.184 -19.173 39.715 1.00 91.81 173 GLU A O 1
ATOM 1409 N N . ALA A 1 174 ? -18.586 -17.029 39.162 1.00 89.69 174 ALA A N 1
ATOM 1410 C CA . ALA A 1 174 ? -18.663 -16.533 40.532 1.00 89.69 174 ALA A CA 1
ATOM 1411 C C . ALA A 1 174 ? -19.707 -17.296 41.370 1.00 89.69 174 ALA A C 1
ATOM 1413 O O . ALA A 1 174 ? -19.439 -17.695 42.504 1.00 89.69 174 ALA A O 1
ATOM 1414 N N . LEU A 1 175 ? -20.895 -17.573 40.815 1.00 89.88 175 LEU A N 1
ATOM 1415 C CA . LEU A 1 175 ? -21.930 -18.353 41.502 1.00 89.88 175 LEU A CA 1
ATOM 1416 C C . LEU A 1 175 ? -21.488 -19.799 41.773 1.00 89.88 175 LEU A C 1
ATOM 1418 O O . LEU A 1 175 ? -21.785 -20.339 42.841 1.00 89.88 175 LEU A O 1
ATOM 1422 N N . LYS A 1 176 ? -20.775 -20.439 40.839 1.00 89.12 176 LYS A N 1
ATOM 1423 C CA . LYS A 1 176 ? -20.236 -21.795 41.030 1.00 89.12 176 LYS A CA 1
ATOM 1424 C C . LYS A 1 176 ? -19.172 -21.827 42.118 1.00 89.12 176 LYS A C 1
ATOM 1426 O O . LYS A 1 176 ? -19.243 -22.703 42.979 1.00 89.12 176 LYS A O 1
ATOM 1431 N N . GLU A 1 177 ? -18.245 -20.877 42.122 1.00 89.50 177 GLU A N 1
ATOM 1432 C CA . GLU A 1 177 ? -17.222 -20.760 43.166 1.00 89.50 177 GLU A CA 1
ATOM 1433 C C . GLU A 1 177 ? -17.858 -20.563 44.546 1.00 89.50 177 GLU A C 1
ATOM 1435 O O . GLU A 1 177 ? -17.560 -21.298 45.492 1.00 89.50 177 GLU A O 1
ATOM 1440 N N . ILE A 1 178 ? -18.828 -19.649 44.648 1.00 88.38 178 ILE A N 1
ATOM 1441 C CA . ILE A 1 178 ? -19.560 -19.408 45.894 1.00 88.38 178 ILE A CA 1
ATOM 1442 C C . ILE A 1 178 ? -20.291 -20.679 46.339 1.00 88.38 178 ILE A C 1
ATOM 1444 O O . ILE A 1 178 ? -20.208 -21.042 47.513 1.00 88.38 178 ILE A O 1
ATOM 1448 N N . SER A 1 179 ? -20.944 -21.404 45.423 1.00 86.25 179 SER A N 1
ATOM 1449 C CA . SER A 1 179 ? -21.674 -22.637 45.753 1.00 86.25 179 SER A CA 1
ATOM 1450 C C . SER A 1 179 ? -20.797 -23.721 46.388 1.00 86.25 179 SER A C 1
ATOM 1452 O O . SER A 1 179 ? -21.278 -24.471 47.231 1.00 86.25 179 SER A O 1
ATOM 1454 N N . GLN A 1 180 ? -19.510 -23.777 46.033 1.00 84.12 180 GLN A N 1
ATOM 1455 C CA . GLN A 1 180 ? -18.555 -24.730 46.606 1.00 84.12 180 GLN A CA 1
ATOM 1456 C C . GLN A 1 180 ? -18.106 -24.327 48.017 1.00 84.12 180 GLN A C 1
ATOM 1458 O O . GLN A 1 180 ? -17.762 -25.186 48.826 1.00 84.12 180 GLN A O 1
ATOM 1463 N N . SER A 1 181 ? -18.116 -23.026 48.319 1.00 83.25 181 SER A N 1
ATOM 1464 C CA . SER A 1 181 ? -17.684 -22.478 49.612 1.00 83.25 181 SER A CA 1
ATOM 1465 C C . SER A 1 181 ? -18.773 -22.491 50.695 1.00 83.25 181 SER A C 1
ATOM 1467 O O . SER A 1 181 ? -18.470 -22.403 51.888 1.00 83.25 181 SER A O 1
ATOM 1469 N N . LEU A 1 182 ? -20.047 -22.606 50.309 1.00 83.75 182 LEU A N 1
ATOM 1470 C CA . LEU A 1 182 ? -21.168 -22.554 51.243 1.00 83.75 182 LEU A CA 1
ATOM 1471 C C . LEU A 1 182 ? -21.373 -23.913 51.930 1.00 83.75 182 LEU A C 1
ATOM 1473 O O . LEU A 1 182 ? -21.904 -24.850 51.346 1.00 83.75 182 LEU A O 1
ATOM 1477 N N . GLN A 1 183 ? -20.989 -24.011 53.207 1.00 68.56 183 GLN A N 1
ATOM 1478 C CA . GLN A 1 183 ? -21.124 -25.255 53.984 1.00 68.56 183 GLN A CA 1
ATOM 1479 C C . GLN A 1 183 ? -22.563 -25.544 54.452 1.00 68.56 183 GLN A C 1
ATOM 1481 O O . GLN A 1 183 ? -22.936 -26.706 54.560 1.00 68.56 183 GLN A O 1
ATOM 1486 N N . ASN A 1 184 ? -23.369 -24.507 54.726 1.00 66.69 184 ASN A N 1
ATOM 1487 C CA . ASN A 1 184 ? -24.699 -24.645 55.353 1.00 66.69 184 ASN A CA 1
ATOM 1488 C C . ASN A 1 184 ? -25.832 -23.887 54.637 1.00 66.69 184 ASN A C 1
ATOM 1490 O O . ASN A 1 184 ? -26.978 -23.964 55.070 1.00 66.69 184 ASN A O 1
ATOM 1494 N N . ASN A 1 185 ? -25.533 -23.155 53.560 1.00 67.31 185 ASN A N 1
ATOM 1495 C CA . ASN A 1 185 ? -26.515 -22.372 52.808 1.00 67.31 185 ASN A CA 1
ATOM 1496 C C . ASN A 1 185 ? -26.537 -22.839 51.353 1.00 67.31 185 ASN A C 1
ATOM 1498 O O . ASN A 1 185 ? -25.489 -23.051 50.752 1.00 67.31 185 ASN A O 1
ATOM 1502 N N . VAL A 1 186 ? -27.729 -22.969 50.777 1.00 77.50 186 VAL A N 1
ATOM 1503 C CA . VAL A 1 186 ? -27.902 -23.336 49.367 1.00 77.50 186 VAL A CA 1
ATOM 1504 C C . VAL A 1 186 ? -28.265 -22.080 48.586 1.00 77.50 186 VAL A C 1
ATOM 1506 O O . VAL A 1 186 ? -29.022 -21.237 49.070 1.00 77.50 186 VAL A O 1
ATOM 1509 N N . LEU A 1 187 ? -27.712 -21.942 47.381 1.00 85.06 187 LEU A N 1
ATOM 1510 C CA . LEU A 1 187 ? -28.122 -20.879 46.471 1.00 85.06 187 LEU A CA 1
ATOM 1511 C C . LEU A 1 187 ? -29.618 -21.018 46.125 1.00 85.06 187 LEU A C 1
ATOM 1513 O O . LEU A 1 187 ? -30.135 -22.133 46.064 1.00 85.06 187 LEU A O 1
ATOM 1517 N N . PRO A 1 188 ? -30.320 -19.902 45.860 1.00 84.31 188 PRO A N 1
ATOM 1518 C CA . PRO A 1 188 ? -31.761 -19.915 45.595 1.00 84.31 188 PRO A CA 1
ATOM 1519 C C . PRO A 1 188 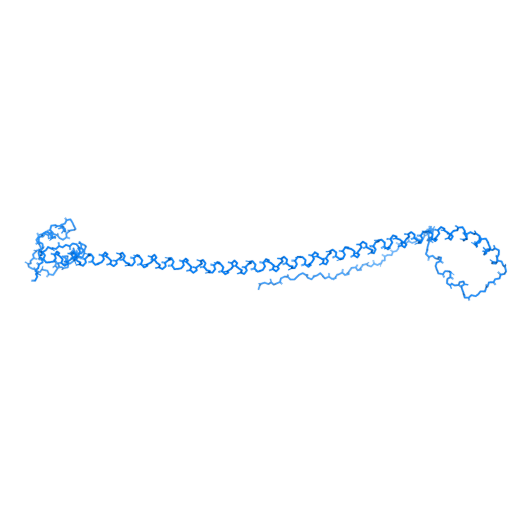? -32.147 -20.684 44.323 1.00 84.31 188 PRO A C 1
ATOM 1521 O O . PRO A 1 188 ? -33.289 -21.116 44.191 1.00 84.31 188 PRO A O 1
ATOM 1524 N N . LEU A 1 189 ? -31.207 -20.859 43.394 1.00 87.06 189 LEU A N 1
ATOM 1525 C CA . LEU A 1 189 ? -31.376 -21.608 42.153 1.00 87.06 189 LEU A CA 1
ATOM 1526 C C . LEU A 1 189 ? -30.156 -22.529 41.934 1.00 87.06 189 LEU A C 1
ATOM 1528 O O . LEU A 1 189 ? -29.127 -22.366 42.590 1.00 87.06 189 LEU A O 1
ATOM 1532 N N . PRO A 1 190 ? -30.240 -23.516 41.030 1.00 84.94 190 PRO A N 1
ATOM 1533 C CA . PRO A 1 190 ? -29.069 -24.259 40.566 1.00 84.94 190 PRO A CA 1
ATOM 1534 C C . PRO A 1 190 ? -28.164 -23.419 39.650 1.00 84.94 190 PRO A C 1
ATOM 1536 O O . PRO A 1 190 ? -28.660 -22.635 38.836 1.00 84.94 190 PRO A O 1
ATOM 1539 N N . THR A 1 191 ? -26.850 -23.657 39.703 1.00 84.00 191 THR A N 1
ATOM 1540 C CA . THR A 1 191 ? -25.803 -22.964 38.922 1.00 84.00 191 THR A CA 1
ATOM 1541 C C . THR A 1 191 ? -25.695 -23.470 37.472 1.00 84.00 191 THR A C 1
ATOM 1543 O O . THR A 1 191 ? -24.640 -23.905 36.998 1.00 84.00 191 THR A O 1
ATOM 1546 N N . TYR A 1 192 ? -26.813 -23.414 36.743 1.00 86.69 192 TYR A N 1
ATOM 1547 C CA . TYR A 1 192 ? -26.885 -23.677 35.304 1.00 86.69 192 TYR A CA 1
ATOM 1548 C C . TYR A 1 192 ? -27.059 -22.373 34.522 1.00 86.69 192 TYR A C 1
ATOM 1550 O O . TYR A 1 192 ? -27.801 -21.491 34.949 1.00 86.69 192 TYR A O 1
ATOM 1558 N N . MET A 1 193 ? -26.463 -22.279 33.327 1.00 85.88 193 MET A N 1
ATOM 1559 C CA . MET A 1 193 ? -26.616 -21.106 32.446 1.00 85.88 193 MET A CA 1
ATOM 1560 C C . MET A 1 193 ? -28.078 -20.790 32.106 1.00 85.88 193 MET A C 1
ATOM 1562 O O . MET A 1 193 ? -28.422 -19.628 31.935 1.00 85.88 193 MET A O 1
ATOM 1566 N N . SER A 1 194 ? -28.960 -21.795 32.080 1.00 89.31 194 SER A N 1
ATOM 1567 C CA . SER A 1 194 ? -30.403 -21.601 31.876 1.00 89.31 194 SER A CA 1
ATOM 1568 C C . SER A 1 194 ? -31.056 -20.702 32.930 1.00 89.31 194 SER A C 1
ATOM 1570 O O . SER A 1 194 ? -32.091 -20.101 32.660 1.00 89.31 194 SER A O 1
ATOM 1572 N N . ASN A 1 195 ? -30.460 -20.607 34.122 1.00 89.69 195 ASN A N 1
ATOM 1573 C CA . ASN A 1 195 ? -31.011 -19.875 35.258 1.00 89.69 195 ASN A CA 1
ATOM 1574 C C . ASN A 1 195 ? -30.381 -18.482 35.422 1.00 89.69 195 ASN A C 1
ATOM 1576 O O . ASN A 1 195 ? -30.757 -17.758 36.339 1.00 89.69 195 ASN A O 1
ATOM 1580 N N . ILE A 1 196 ? -29.437 -18.083 34.557 1.00 88.94 196 ILE A N 1
ATOM 1581 C CA . ILE A 1 196 ? -28.681 -16.830 34.716 1.00 88.94 196 ILE A CA 1
ATOM 1582 C C . ILE A 1 196 ? -29.581 -15.590 34.707 1.00 88.94 196 ILE A C 1
ATOM 1584 O O . ILE A 1 196 ? -29.391 -14.695 35.520 1.00 88.94 196 ILE A O 1
ATOM 1588 N N . ALA A 1 197 ? -30.605 -15.566 33.849 1.00 88.38 197 ALA A N 1
ATOM 1589 C CA . ALA A 1 197 ? -31.558 -14.459 33.784 1.00 88.38 197 ALA A CA 1
ATOM 1590 C C . ALA A 1 197 ? -32.340 -14.317 35.099 1.00 88.38 197 ALA A C 1
ATOM 1592 O O . ALA A 1 197 ? -32.447 -13.227 35.645 1.00 88.38 197 ALA A O 1
ATOM 1593 N N . GLN A 1 198 ? -32.787 -15.441 35.667 1.00 88.62 198 GLN A N 1
ATOM 1594 C CA . GLN A 1 198 ? -33.488 -15.447 36.952 1.00 88.62 198 GLN A CA 1
ATOM 1595 C C . GLN A 1 198 ? -32.571 -14.993 38.092 1.00 88.62 198 GLN A C 1
ATOM 1597 O O . GLN A 1 198 ? -33.024 -14.297 38.993 1.00 88.62 198 GLN A O 1
ATOM 1602 N N . TYR A 1 199 ? -31.281 -15.349 38.047 1.00 89.56 199 TYR A N 1
ATOM 1603 C CA . TYR A 1 199 ? -30.291 -14.820 38.984 1.00 89.56 199 TYR A CA 1
ATOM 1604 C C . TYR A 1 199 ? -30.121 -13.305 38.860 1.00 89.56 199 TYR A C 1
ATOM 1606 O O . TYR A 1 199 ? -30.083 -12.621 39.879 1.00 89.56 199 TYR A O 1
ATOM 1614 N N . ILE A 1 200 ? -30.045 -12.778 37.639 1.00 87.12 200 ILE A N 1
ATOM 1615 C CA . ILE A 1 200 ? -29.954 -11.334 37.396 1.00 87.12 200 ILE A CA 1
ATOM 1616 C C . ILE A 1 200 ? -31.177 -10.604 37.974 1.00 87.12 200 ILE A C 1
ATOM 1618 O O . ILE A 1 200 ? -31.011 -9.569 38.612 1.00 87.12 200 ILE A O 1
ATOM 1622 N N . ASP A 1 201 ? -32.377 -11.176 37.843 1.00 86.62 201 ASP A N 1
ATOM 1623 C CA . ASP A 1 201 ? -33.618 -10.569 38.343 1.00 86.62 201 ASP A CA 1
ATOM 1624 C C . ASP A 1 201 ? -33.721 -10.545 39.880 1.00 86.62 201 ASP A C 1
ATOM 1626 O O . ASP A 1 201 ? -34.315 -9.629 40.457 1.00 86.62 201 ASP A O 1
ATOM 1630 N N . ILE A 1 202 ? -33.175 -11.558 40.565 1.00 88.12 202 ILE A N 1
ATOM 1631 C CA . ILE A 1 202 ? -33.248 -11.658 42.034 1.00 88.12 202 ILE A CA 1
ATOM 1632 C C . ILE A 1 202 ? -32.089 -10.952 42.744 1.00 88.12 202 ILE A C 1
ATOM 1634 O O . ILE A 1 202 ? -32.231 -10.585 43.914 1.00 88.12 202 ILE A O 1
ATOM 1638 N N . ILE A 1 203 ? -30.944 -10.771 42.078 1.00 87.31 203 ILE A N 1
ATOM 1639 C CA . ILE A 1 203 ? -29.780 -10.103 42.663 1.00 87.31 203 ILE A CA 1
ATOM 1640 C C . ILE A 1 203 ? -29.988 -8.590 42.610 1.00 87.31 203 ILE A C 1
ATOM 1642 O O . ILE A 1 203 ? -30.150 -7.993 41.549 1.00 87.31 203 ILE A O 1
ATOM 1646 N N . LYS A 1 204 ? -29.919 -7.954 43.781 1.00 85.81 204 LYS A N 1
ATOM 1647 C CA . LYS A 1 204 ? -29.923 -6.496 43.915 1.00 85.81 204 LYS A CA 1
ATOM 1648 C C . LYS A 1 204 ? -28.574 -6.017 44.408 1.00 85.81 204 LYS A C 1
ATOM 1650 O O . LYS A 1 204 ? -28.023 -6.575 45.356 1.00 85.81 204 LYS A O 1
ATOM 1655 N N . LEU A 1 205 ? -28.070 -4.963 43.782 1.00 82.75 205 LEU A N 1
ATOM 1656 C CA . LEU A 1 205 ? -26.827 -4.330 44.200 1.00 82.75 205 LEU A CA 1
ATOM 1657 C C . LEU A 1 205 ? -27.084 -3.463 45.438 1.00 82.75 205 LEU A C 1
ATOM 1659 O O . LEU A 1 205 ? -28.044 -2.693 45.477 1.00 82.75 205 LEU A O 1
ATOM 1663 N N . GLN A 1 206 ? -26.228 -3.591 46.452 1.00 73.94 206 GLN A N 1
ATOM 1664 C CA . GLN A 1 206 ? -26.188 -2.655 47.575 1.00 73.94 206 GLN A CA 1
ATOM 1665 C C . GLN A 1 206 ? -25.198 -1.536 47.247 1.00 73.94 206 GLN A C 1
ATOM 1667 O O . GLN A 1 206 ? -24.072 -1.813 46.836 1.00 73.94 206 GLN A O 1
ATOM 1672 N N . ALA A 1 207 ? -25.659 -0.292 47.391 1.00 57.22 207 ALA A N 1
ATOM 1673 C CA . ALA A 1 207 ? -24.864 0.920 47.214 1.00 57.22 207 ALA A CA 1
ATOM 1674 C C . ALA A 1 207 ? -24.228 1.361 48.536 1.00 57.22 207 ALA A C 1
ATOM 1676 O O . ALA A 1 207 ? -24.892 1.177 49.584 1.00 57.22 207 ALA A O 1
#

InterPro domains:
  IPR022048 Envelope fusion protein-like [PF12259] (21-205)

Sequence (207 aa):
MEIHYWKFGRNLKYKEISSDTVPYNKRLKRGLVNGIGTIWKSITGNLDASDGEYFNKCINKINSDETQIENLLKNQISVTTSIIKTFNTSIQKLQIDEETFNNDLKTIETTLLDINNDISFYQAQLQILDLCESLMESYVFLENYLNDILNSITFSRLQILHSSIISPIDLMEALKEISQSLQNNVLPLPTYMSNIAQYIDIIKLQA

pLDDT: mean 71.02, std 23.01, range [28.09, 97.44]

Foldseek 3Di:
DDDDDDDDDDDDDDDDDDDDDDDDDDDDDPPPDVPVVVVVVVVPDDDDDVVVVVVVVVVVVCVVVVVVVVVVVVVVVVVVVVVVVVVVVVVVVVVVVVVVVVVVVVVVVVVVVVVVVVVVVVVVVVVVVVVVVVVVVVVVVVVVLVVLVVVLVVCLVVQAQDCSVPNLVRVLVVVVVVQVVDPDDHDPDDSDSVCSVVVRVPHGHDD

Radius of gyration: 56.83 Å; chains: 1; bounding box: 104×53×139 Å

Secondary structure (DSSP, 8-state):
-------------------------------SSSHHHHHHHHTTS---TTHHHHHHHHHHHHHHHHHHHHHHHHHHHHHHHHHHHHHHHHHHHHHHHHHHHHHHHHHHHHHHHHHHHHHHHHHHHHHHHHHHHHHHHHHHHHHHHHHHHHHHHHHHHTTB--TTTS-HHHHHHHHHHHHHH-SS---SS-S-GGGHHHHHHH-B---

Organism: NCBI:txid50390